Protein AF-0000000084340699 (afdb_homodimer)

pLDDT: mean 95.66, std 10.62, range [32.78, 98.94]

Secondary structure (DSSP, 8-state):
------HHHHHHHHHHHHHTT-GGGGGGTEEEEEEETTEEEEHHHHHHHHHHHHHHSTT---EEEEEEE-SSEEEEEEEEEE---S-BTTB---S--EEEEEEEEEEEETTEEEEEEEEE-HHHHHHHH--/------HHHHHHHHHHHHHTT-GGGGGGTEEEEEEETTEEEEHHHHHHHHHHHHHHSTT---EEEEEEE-SSEEEEEEEEEE---S-BTTB---S--EEEEEEEEEEEETTEEEEE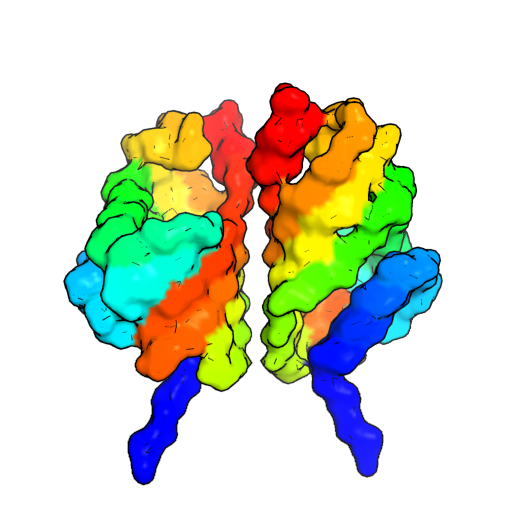EEEE-HHHHHHHH--

Structure (mmCIF, N/CA/C/O backbone):
data_AF-0000000084340699-model_v1
#
loop_
_entity.id
_entity.type
_entity.pdbx_description
1 polymer 'Predicted ester cyclase'
#
loop_
_atom_site.group_PDB
_atom_site.id
_atom_site.type_symbol
_atom_site.label_atom_id
_atom_site.label_alt_id
_atom_site.label_comp_id
_atom_site.label_asym_id
_atom_site.label_entity_id
_atom_site.label_seq_id
_atom_site.pdbx_PDB_ins_code
_atom_site.Cartn_x
_atom_site.Cartn_y
_atom_site.Cartn_z
_atom_site.occupancy
_atom_site.B_iso_or_equiv
_atom_site.auth_seq_id
_atom_site.auth_comp_id
_atom_site.auth_asym_id
_atom_site.auth_atom_id
_atom_site.pdbx_PDB_model_num
ATOM 1 N N . MET A 1 1 ? -30.234 12.305 14.344 1 33.28 1 MET A N 1
ATOM 2 C CA . MET A 1 1 ? -28.984 11.969 15.008 1 33.28 1 MET A CA 1
ATOM 3 C C . MET A 1 1 ? -27.797 12.219 14.078 1 33.28 1 MET A C 1
ATOM 5 O O . MET A 1 1 ? -27.859 11.938 12.883 1 33.28 1 MET A O 1
ATOM 9 N N . PRO A 1 2 ? -26.922 13.062 14.234 1 40 2 PRO A N 1
ATOM 10 C CA . PRO A 1 2 ? -25.984 13.391 13.156 1 40 2 PRO A CA 1
ATOM 11 C C . PRO A 1 2 ? -25.375 12.148 12.508 1 40 2 PRO A C 1
ATOM 13 O O . PRO A 1 2 ? -25.062 11.18 13.203 1 40 2 PRO A O 1
ATOM 16 N N . THR A 1 3 ? -25.672 11.562 11.516 1 43.44 3 THR A N 1
ATOM 17 C CA . THR A 1 3 ? -25.172 10.359 10.867 1 43.44 3 THR A CA 1
ATOM 18 C C . THR A 1 3 ? -23.641 10.344 10.828 1 43.44 3 THR A C 1
ATOM 20 O O . THR A 1 3 ? -23.031 11.297 10.359 1 43.44 3 THR A O 1
ATOM 23 N N . ASP A 1 4 ? -23.062 9.82 11.875 1 49.56 4 ASP A N 1
ATOM 24 C CA . ASP A 1 4 ? -21.609 9.734 11.984 1 49.56 4 ASP A CA 1
ATOM 25 C C . ASP A 1 4 ? -20.953 9.773 10.609 1 49.56 4 ASP A C 1
ATOM 27 O O . ASP A 1 4 ? -21.328 9.016 9.711 1 49.56 4 ASP A O 1
ATOM 31 N N . PRO A 1 5 ? -20.375 10.961 10.352 1 64.31 5 PRO A N 1
ATOM 32 C CA . PRO A 1 5 ? -19.766 10.992 9.023 1 64.31 5 PRO A CA 1
ATOM 33 C C . PRO A 1 5 ? -19.078 9.672 8.656 1 64.31 5 PRO A C 1
ATOM 35 O O . PRO A 1 5 ? -18.562 8.977 9.523 1 64.31 5 PRO A O 1
ATOM 38 N N . ASP A 1 6 ? -19.359 9.188 7.574 1 89 6 ASP A N 1
ATOM 39 C CA . ASP A 1 6 ? -18.672 7.988 7.109 1 89 6 ASP A CA 1
ATOM 40 C C . ASP A 1 6 ? -17.156 8.219 7.027 1 89 6 ASP A C 1
ATOM 42 O O . ASP A 1 6 ? -16.703 9.367 7.004 1 89 6 ASP A O 1
ATOM 46 N N . LEU A 1 7 ? -16.375 7.449 7.371 1 96.56 7 LEU A N 1
ATOM 47 C CA . LEU A 1 7 ? -14.914 7.535 7.492 1 96.56 7 LEU A CA 1
ATOM 48 C C . LEU A 1 7 ? -14.305 8.133 6.23 1 96.56 7 LEU A C 1
ATOM 50 O O . LEU A 1 7 ? -13.242 8.766 6.293 1 96.56 7 LEU A O 1
ATOM 54 N N . THR A 1 8 ? -15.008 8.031 5.145 1 96.75 8 THR A N 1
ATOM 55 C CA . THR A 1 8 ? -14.516 8.648 3.918 1 96.75 8 THR A CA 1
ATOM 56 C C . THR A 1 8 ? -14.5 10.172 4.051 1 96.75 8 THR A C 1
ATOM 58 O O . THR A 1 8 ? -13.516 10.82 3.676 1 96.75 8 THR A O 1
ATOM 61 N N . THR A 1 9 ? -15.531 10.711 4.578 1 97.19 9 THR A N 1
ATOM 62 C CA . THR A 1 9 ? -15.625 12.148 4.777 1 97.19 9 THR A CA 1
ATOM 63 C C . THR A 1 9 ? -14.562 12.633 5.762 1 97.19 9 THR A C 1
ATOM 65 O O . THR A 1 9 ? -13.883 13.625 5.504 1 97.19 9 THR A O 1
ATOM 68 N N . THR A 1 10 ? -14.461 11.922 6.84 1 97.69 10 THR A N 1
ATOM 69 C CA . THR A 1 10 ? -13.461 12.258 7.848 1 97.69 10 THR A CA 1
ATOM 70 C C . THR A 1 10 ? -12.055 12.227 7.246 1 97.69 10 THR A C 1
ATOM 72 O O . THR A 1 10 ? -11.266 13.141 7.457 1 97.69 10 THR A O 1
ATOM 75 N N . TYR A 1 11 ? -11.773 11.266 6.504 1 98.5 11 TYR A N 1
ATOM 76 C CA . TYR A 1 11 ? -10.453 11.102 5.914 1 98.5 11 TYR A CA 1
ATOM 77 C C . TYR A 1 11 ? -10.164 12.203 4.902 1 98.5 11 TYR A C 1
ATOM 79 O O . TYR A 1 11 ? -9.047 12.719 4.84 1 98.5 11 TYR A O 1
ATOM 87 N N . ARG A 1 12 ? -11.117 12.555 4.066 1 98.44 12 ARG A N 1
ATOM 88 C CA . ARG A 1 12 ? -10.922 13.633 3.107 1 98.44 12 ARG A CA 1
ATOM 89 C C . ARG A 1 12 ? -10.664 14.953 3.818 1 98.44 12 ARG A C 1
ATOM 91 O O . ARG A 1 12 ? -9.875 15.781 3.346 1 98.44 12 ARG A O 1
ATOM 98 N N . ALA A 1 13 ? -11.312 15.141 4.934 1 98.5 13 ALA A N 1
ATOM 99 C CA . ALA A 1 13 ? -11.047 16.328 5.734 1 98.5 13 ALA A CA 1
ATOM 100 C C . ALA A 1 13 ? -9.641 16.312 6.312 1 98.5 13 ALA A C 1
ATOM 102 O O . ALA A 1 13 ? -8.969 17.344 6.371 1 98.5 13 ALA A O 1
ATOM 103 N N . TYR A 1 14 ? -9.219 15.117 6.77 1 98.81 14 TYR A N 1
ATOM 104 C CA . TYR A 1 14 ? -7.855 14.906 7.238 1 98.81 14 TYR A CA 1
ATOM 105 C C . TYR A 1 14 ? -6.848 15.258 6.148 1 98.81 14 TYR A C 1
ATOM 107 O O . TYR A 1 14 ? -5.91 16.031 6.383 1 98.81 14 TYR A O 1
ATOM 115 N N . LEU A 1 15 ? -7.047 14.805 4.898 1 98.88 15 LEU A N 1
ATOM 116 C CA . LEU A 1 15 ? -6.156 15.117 3.787 1 98.88 15 LEU A CA 1
ATOM 117 C C . LEU A 1 15 ? -6.16 16.609 3.49 1 98.88 15 LEU A C 1
ATOM 119 O O . LEU A 1 15 ? -5.121 17.188 3.168 1 98.88 15 LEU A O 1
ATOM 123 N N . SER A 1 16 ? -7.344 17.203 3.566 1 98.81 16 SER A N 1
ATOM 124 C CA . SER A 1 16 ? -7.438 18.656 3.355 1 98.81 16 SER A CA 1
ATOM 125 C C . SER A 1 16 ? -6.598 19.422 4.371 1 98.81 16 SER A C 1
ATOM 127 O O . SER A 1 16 ? -5.902 20.375 4.02 1 98.81 16 SER A O 1
ATOM 129 N N . ALA A 1 17 ? -6.648 18.984 5.605 1 98.81 17 ALA A N 1
ATOM 130 C CA . ALA A 1 17 ? -5.824 19.609 6.637 1 98.81 17 ALA A CA 1
ATOM 131 C C . ALA A 1 17 ? -4.34 19.484 6.309 1 98.81 17 ALA A C 1
ATOM 133 O O . ALA A 1 17 ? -3.576 20.438 6.449 1 98.81 17 ALA A O 1
ATOM 134 N N . LEU A 1 18 ? -3.883 18.297 5.879 1 98.88 18 LEU A N 1
ATOM 135 C CA . LEU A 1 18 ? -2.49 18.078 5.5 1 98.88 18 LEU A CA 1
ATOM 136 C C . LEU A 1 18 ? -2.096 18.984 4.336 1 98.88 18 LEU A C 1
ATOM 138 O O . LEU A 1 18 ? -1.047 19.641 4.379 1 9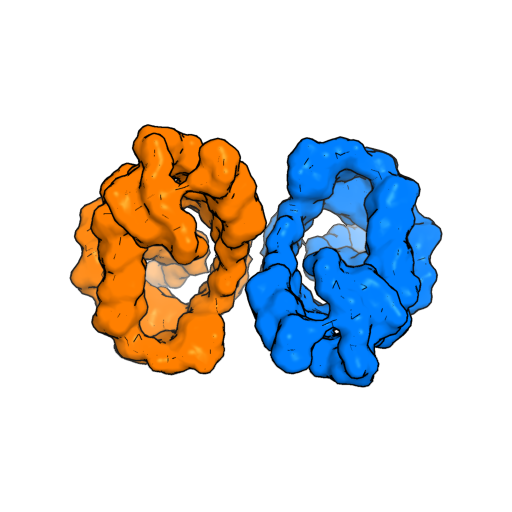8.88 18 LEU A O 1
ATOM 142 N N . ASN A 1 19 ? -2.906 19.047 3.314 1 98.88 19 ASN A N 1
ATOM 143 C CA . ASN A 1 19 ? -2.602 19.812 2.107 1 98.88 19 ASN A CA 1
ATOM 144 C C . ASN A 1 19 ? -2.574 21.312 2.385 1 98.88 19 ASN A C 1
ATOM 146 O O . ASN A 1 19 ? -1.828 22.062 1.742 1 98.88 19 ASN A O 1
ATOM 150 N N . ASP A 1 20 ? -3.307 21.734 3.385 1 98.69 20 ASP A N 1
ATOM 151 C CA . ASP A 1 20 ? -3.334 23.141 3.789 1 98.69 20 ASP A CA 1
ATOM 152 C C . ASP A 1 20 ? -2.27 23.438 4.848 1 98.69 20 ASP A C 1
ATOM 154 O O . ASP A 1 20 ? -2.182 24.547 5.359 1 98.69 20 ASP A O 1
ATOM 158 N N . ARG A 1 21 ? -1.549 22.5 5.203 1 98.69 21 ARG A N 1
ATOM 159 C CA . ARG A 1 21 ? -0.472 22.594 6.184 1 98.69 21 ARG A CA 1
ATOM 160 C C . ARG A 1 21 ? -1.012 22.984 7.555 1 98.69 21 ARG A C 1
ATOM 162 O O . ARG A 1 21 ? -0.348 23.688 8.312 1 98.69 21 ARG A O 1
ATOM 169 N N . ARG A 1 22 ? -2.223 22.531 7.812 1 98.56 22 ARG A N 1
ATOM 170 C CA . ARG A 1 22 ? -2.832 22.797 9.109 1 98.56 22 ARG A CA 1
ATOM 171 C C . ARG A 1 22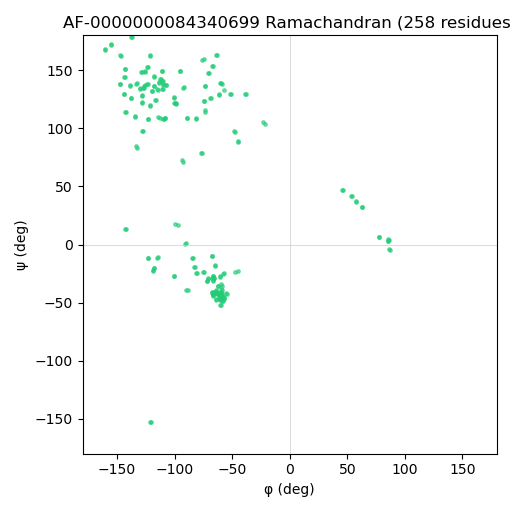 ? -2.568 21.656 10.086 1 98.56 22 ARG A C 1
ATOM 173 O O . ARG A 1 22 ? -3.5 20.969 10.523 1 98.56 22 ARG A O 1
ATOM 180 N N . PHE A 1 23 ? -1.405 21.484 10.555 1 98.06 23 PHE A N 1
ATOM 181 C CA . PHE A 1 23 ? -0.967 20.328 11.336 1 98.06 23 PHE A CA 1
ATOM 182 C C . PHE A 1 23 ? -1.526 20.391 12.75 1 98.06 23 PHE A C 1
ATOM 184 O O . PHE A 1 23 ? -1.711 19.359 13.391 1 98.06 23 PHE A O 1
ATOM 191 N N . ALA A 1 24 ? -1.878 21.547 13.266 1 96.94 24 ALA A N 1
ATOM 192 C CA . ALA A 1 24 ? -2.518 21.672 14.57 1 96.94 24 ALA A CA 1
ATOM 193 C C . ALA A 1 24 ? -3.902 21.031 14.57 1 96.94 24 ALA A C 1
ATOM 195 O O . ALA A 1 24 ? -4.379 20.578 15.609 1 96.94 24 ALA A O 1
ATOM 196 N N . ASP A 1 25 ? -4.57 21.016 13.398 1 97.94 25 ASP A N 1
ATOM 197 C CA . ASP A 1 25 ? -5.906 20.438 13.258 1 97.94 25 ASP A CA 1
ATOM 198 C C . ASP A 1 25 ? -5.875 18.922 13.438 1 97.94 25 ASP A C 1
ATOM 200 O O . ASP A 1 25 ? -6.918 18.297 13.594 1 97.94 25 ASP A O 1
ATOM 204 N N . LEU A 1 26 ? -4.688 18.312 13.492 1 98.44 26 LEU A N 1
ATOM 205 C CA . LEU A 1 26 ? -4.602 16.859 13.57 1 98.44 26 LEU A CA 1
ATOM 206 C C . LEU A 1 26 ? -5.195 16.344 14.875 1 98.44 26 LEU A C 1
ATOM 208 O O . LEU A 1 26 ? -5.508 15.164 15 1 98.44 26 LEU A O 1
ATOM 212 N N . THR A 1 27 ? -5.344 17.203 15.883 1 97.69 27 THR A N 1
ATOM 213 C CA . THR A 1 27 ? -6 16.828 17.125 1 97.69 27 THR A CA 1
ATOM 214 C C . THR A 1 27 ? -7.418 16.328 16.875 1 97.69 27 THR A C 1
ATOM 216 O O . THR A 1 27 ? -7.941 15.516 17.625 1 97.69 27 THR A O 1
ATOM 219 N N . ARG A 1 28 ? -8.047 16.734 15.766 1 97.81 28 ARG A N 1
ATOM 220 C CA . ARG A 1 28 ? -9.406 16.359 15.414 1 97.81 28 ARG A CA 1
ATOM 221 C C . ARG A 1 28 ? -9.43 14.984 14.734 1 97.81 28 ARG A C 1
ATOM 223 O O . ARG A 1 28 ? -10.477 14.336 14.672 1 97.81 28 ARG A O 1
ATOM 230 N N . PHE A 1 29 ? -8.273 14.586 14.234 1 98.62 29 PHE A N 1
ATOM 231 C CA . PHE A 1 29 ? -8.289 13.461 13.312 1 98.62 29 PHE A CA 1
ATOM 232 C C . PHE A 1 29 ? -7.465 12.305 13.852 1 98.62 29 PHE A C 1
ATOM 234 O O . PHE A 1 29 ? -7.633 11.156 13.422 1 98.62 29 PHE A O 1
ATOM 241 N N . VAL A 1 30 ? -6.504 12.57 14.773 1 98.88 30 VAL A N 1
ATOM 242 C CA . VAL A 1 30 ? -5.504 11.594 15.195 1 98.88 30 VAL A CA 1
ATOM 243 C C . VAL A 1 30 ? -5.527 11.461 16.719 1 98.88 30 VAL A C 1
ATOM 245 O O . VAL A 1 30 ? -5.621 12.461 17.438 1 98.88 30 VAL A O 1
ATOM 248 N N . HIS A 1 31 ? -5.449 10.242 17.219 1 98.75 31 HIS A N 1
ATOM 249 C CA . HIS A 1 31 ? -5.359 10 18.641 1 98.75 31 HIS A CA 1
ATOM 250 C C . HIS A 1 31 ? -4.074 10.578 19.219 1 98.75 31 HIS A C 1
ATOM 252 O O . HIS A 1 31 ? -3.127 10.859 18.484 1 98.75 31 HIS A O 1
ATOM 258 N N . ASP A 1 32 ? -4.027 10.719 20.484 1 98.5 32 ASP A N 1
ATOM 259 C CA . ASP A 1 32 ? -2.861 11.281 21.156 1 98.5 32 ASP A CA 1
ATOM 260 C C . ASP A 1 32 ? -1.612 10.445 20.891 1 98.5 32 ASP A C 1
ATOM 262 O O . ASP A 1 32 ? -0.501 10.977 20.844 1 98.5 32 ASP A O 1
ATOM 266 N N . THR A 1 33 ? -1.879 9.141 20.781 1 98.69 33 THR A N 1
ATOM 267 C CA . THR A 1 33 ? -0.852 8.203 20.359 1 98.69 33 THR A CA 1
ATOM 268 C C . THR A 1 33 ? -1.37 7.324 19.219 1 98.69 33 THR A C 1
ATOM 270 O O . THR A 1 33 ? -2.574 7.09 19.109 1 98.69 33 THR A O 1
ATOM 273 N N . LEU A 1 34 ? -0.551 6.957 18.422 1 98.81 34 LEU A N 1
ATOM 274 C CA . LEU A 1 34 ? -0.868 6.039 17.344 1 98.81 34 LEU A CA 1
ATOM 275 C C . LEU A 1 34 ? 0.327 5.148 17.016 1 98.81 34 LEU A C 1
ATOM 277 O O . LEU A 1 34 ? 1.454 5.445 17.422 1 98.81 34 LEU A O 1
ATOM 281 N N . THR A 1 35 ? 0.106 4.07 16.328 1 98.81 35 THR A N 1
ATOM 282 C CA . THR A 1 35 ? 1.191 3.285 15.75 1 98.81 35 THR A CA 1
ATOM 283 C C . THR A 1 35 ? 1.353 3.594 14.266 1 98.81 35 THR A C 1
ATOM 285 O O . THR A 1 35 ? 0.38 3.561 13.508 1 98.81 35 THR A O 1
ATOM 288 N N . TYR A 1 36 ? 2.512 4.02 13.93 1 98.81 36 TYR A N 1
ATOM 289 C CA . TYR A 1 36 ? 2.916 4.223 12.539 1 98.81 36 TYR A CA 1
ATOM 290 C C . TYR A 1 36 ? 3.926 3.166 12.109 1 98.81 36 TYR A C 1
ATOM 292 O O . TYR A 1 36 ? 5.082 3.195 12.531 1 98.81 36 TYR A O 1
ATOM 300 N N . ASN A 1 37 ? 3.562 2.242 11.273 1 98.25 37 ASN A N 1
ATOM 301 C CA . ASN A 1 37 ? 4.402 1.124 10.859 1 98.25 37 ASN A CA 1
ATOM 302 C C . ASN A 1 37 ? 5.09 0.465 12.055 1 98.25 37 ASN A C 1
ATOM 304 O O . ASN A 1 37 ? 6.309 0.282 12.047 1 98.25 37 ASN A O 1
ATOM 308 N N . ASP A 1 38 ? 4.367 0.21 13.055 1 95.38 38 ASP A N 1
ATOM 309 C CA . ASP A 1 38 ? 4.719 -0.545 14.25 1 95.38 38 ASP A CA 1
ATOM 310 C C . ASP A 1 38 ? 5.559 0.3 15.203 1 95.38 38 ASP A C 1
ATOM 312 O O . ASP A 1 38 ? 6.125 -0.221 16.172 1 95.38 38 ASP A O 1
ATOM 316 N N . GLU A 1 39 ? 5.723 1.516 14.93 1 98.25 39 GLU A N 1
ATOM 317 C CA . GLU A 1 39 ? 6.355 2.441 15.867 1 98.25 39 GLU A CA 1
ATOM 318 C C . GLU A 1 39 ? 5.316 3.281 16.594 1 98.25 39 GLU A C 1
ATOM 320 O O . GLU A 1 39 ? 4.457 3.904 15.977 1 98.25 39 GLU A O 1
ATOM 325 N N . LEU A 1 40 ? 5.398 3.256 17.875 1 98.69 40 LEU A N 1
ATOM 326 C CA . LEU A 1 40 ? 4.512 4.09 18.688 1 98.69 40 LEU A CA 1
ATOM 327 C C . LEU A 1 40 ? 4.941 5.551 18.625 1 98.69 40 LEU A C 1
ATOM 329 O O . LEU A 1 40 ? 6.098 5.875 18.922 1 98.69 40 LEU A O 1
ATOM 333 N N . LEU A 1 41 ? 4.051 6.43 18.219 1 98.88 41 LEU A N 1
ATOM 334 C CA . LEU A 1 41 ? 4.285 7.867 18.141 1 98.88 41 LEU A CA 1
ATOM 335 C C . LEU A 1 41 ? 3.221 8.633 18.922 1 98.88 41 LEU A C 1
ATOM 337 O O . LEU A 1 41 ? 2.066 8.203 18.984 1 98.88 41 LEU A O 1
ATOM 341 N N . THR A 1 42 ? 3.652 9.742 19.438 1 98.81 42 THR A N 1
ATOM 342 C CA . THR A 1 42 ? 2.648 10.727 19.812 1 98.81 42 THR A CA 1
ATOM 343 C C . THR A 1 42 ? 2.078 11.422 18.578 1 98.81 42 THR A C 1
ATOM 345 O O . THR A 1 42 ? 2.709 11.438 17.516 1 98.81 42 THR A O 1
ATOM 348 N N . ARG A 1 43 ? 0.902 11.992 18.766 1 98.81 43 ARG A N 1
ATOM 349 C CA . ARG A 1 43 ? 0.336 12.797 17.688 1 98.81 43 ARG A CA 1
ATOM 350 C C . ARG A 1 43 ? 1.306 13.891 17.25 1 98.81 43 ARG A C 1
ATOM 352 O O . ARG A 1 43 ? 1.427 14.18 16.047 1 98.81 43 ARG A O 1
ATOM 359 N N . ALA A 1 44 ? 1.949 14.531 18.188 1 98.56 44 ALA A N 1
ATOM 360 C CA . ALA A 1 44 ? 2.9 15.602 17.891 1 98.56 44 ALA A CA 1
ATOM 361 C C . ALA A 1 44 ? 4.051 15.086 17.031 1 98.56 44 ALA A C 1
ATOM 363 O O . ALA A 1 44 ? 4.473 15.75 16.078 1 98.56 44 ALA A O 1
ATOM 364 N N . GLN A 1 45 ? 4.594 13.945 17.406 1 98.81 45 GLN A N 1
ATOM 365 C CA . GLN A 1 45 ? 5.664 13.336 16.625 1 98.81 45 GLN A CA 1
ATOM 366 C C . GLN A 1 45 ? 5.188 12.992 15.219 1 98.81 45 GLN A C 1
ATOM 368 O O . GLN A 1 45 ? 5.914 13.203 14.242 1 98.81 45 GLN A O 1
ATOM 373 N N . TYR A 1 46 ? 3.996 12.461 15.125 1 98.88 46 TYR A N 1
ATOM 374 C CA . TYR A 1 46 ? 3.393 12.141 13.836 1 98.88 46 TYR A CA 1
ATOM 375 C C . TYR A 1 46 ? 3.223 13.398 12.984 1 98.88 46 TYR A C 1
ATOM 377 O O . TYR A 1 46 ? 3.592 13.406 11.812 1 98.88 46 TYR A O 1
ATOM 385 N N . ALA A 1 47 ? 2.725 14.422 13.555 1 98.75 47 ALA A N 1
ATOM 386 C CA . ALA A 1 47 ? 2.568 15.703 12.867 1 98.75 47 ALA A CA 1
ATOM 387 C C . ALA A 1 47 ? 3.918 16.25 12.406 1 98.75 47 ALA A C 1
ATOM 389 O O . ALA A 1 47 ? 4.047 16.734 11.281 1 98.75 47 ALA A O 1
ATOM 390 N N . SER A 1 48 ? 4.902 16.156 13.227 1 98.56 48 SER A N 1
ATOM 391 C CA . SER A 1 48 ? 6.242 16.641 12.906 1 98.56 48 SER A CA 1
ATOM 392 C C . SER A 1 48 ? 6.832 15.883 11.727 1 98.56 48 SER A C 1
ATOM 394 O O . SER A 1 48 ? 7.535 16.469 10.898 1 98.56 48 SER A O 1
ATOM 396 N N . MET A 1 49 ? 6.621 14.617 11.75 1 98.25 49 MET A N 1
ATOM 397 C CA . MET A 1 49 ? 7.098 13.789 10.641 1 98.25 49 MET A CA 1
ATOM 398 C C . MET A 1 49 ? 6.5 14.258 9.32 1 98.25 49 MET A C 1
ATOM 400 O O . MET A 1 49 ? 7.219 14.438 8.336 1 98.25 49 MET A O 1
ATOM 404 N N . ILE A 1 50 ? 5.16 14.469 9.258 1 98.62 50 ILE A N 1
ATOM 405 C CA . ILE A 1 50 ? 4.492 14.914 8.039 1 98.62 50 ILE A CA 1
ATOM 406 C C . ILE A 1 50 ? 4.98 16.312 7.672 1 98.62 50 ILE A C 1
ATOM 408 O O . ILE A 1 50 ? 5.254 16.594 6.504 1 98.62 50 ILE A O 1
ATOM 412 N N . GLU A 1 51 ? 5.121 17.172 8.672 1 98.38 51 GLU A N 1
ATOM 413 C CA . GLU A 1 51 ? 5.609 18.531 8.453 1 98.38 51 GLU A CA 1
ATOM 414 C C . GLU A 1 51 ? 7.016 18.531 7.855 1 98.38 51 GLU A C 1
ATOM 416 O O . GLU A 1 51 ? 7.32 19.312 6.961 1 98.38 51 GLU A O 1
ATOM 421 N N . ALA A 1 52 ? 7.879 17.703 8.336 1 98.06 52 ALA A N 1
ATOM 422 C CA . ALA A 1 52 ? 9.234 17.594 7.797 1 98.06 52 ALA A CA 1
ATOM 423 C C . ALA A 1 52 ? 9.203 17.203 6.32 1 98.06 52 ALA A C 1
ATOM 425 O O . ALA A 1 52 ? 9.984 17.719 5.52 1 98.06 52 ALA A O 1
ATOM 426 N N . ASP A 1 53 ? 8.305 16.266 5.969 1 98 53 ASP A N 1
ATOM 427 C CA . ASP A 1 53 ? 8.164 15.859 4.57 1 98 53 ASP A CA 1
ATOM 428 C C . ASP A 1 53 ? 7.73 17.047 3.707 1 98 53 ASP A C 1
ATOM 430 O O . ASP A 1 53 ? 8.258 17.234 2.609 1 98 53 ASP A O 1
ATOM 434 N N . THR A 1 54 ? 6.793 17.812 4.184 1 98.38 54 THR A N 1
ATOM 435 C CA . THR A 1 54 ? 6.293 18.938 3.398 1 98.38 54 THR A CA 1
ATOM 436 C C . THR A 1 54 ? 7.34 20.047 3.322 1 98.38 54 THR A C 1
ATOM 438 O O . THR A 1 54 ? 7.355 20.828 2.369 1 98.38 54 THR A O 1
ATOM 441 N N . ARG A 1 55 ? 8.188 20.188 4.328 1 97.88 55 ARG A N 1
ATOM 442 C CA . ARG A 1 55 ? 9.297 21.141 4.258 1 97.88 55 ARG A CA 1
ATOM 443 C C . ARG A 1 55 ? 10.32 20.719 3.211 1 97.88 55 ARG A C 1
ATOM 445 O O . ARG A 1 55 ? 10.836 21.547 2.465 1 97.88 55 ARG A O 1
ATOM 452 N N . ALA A 1 56 ? 10.609 19.438 3.156 1 98.12 56 ALA A N 1
ATOM 453 C CA . ALA A 1 56 ? 11.562 18.906 2.18 1 98.12 56 ALA A CA 1
ATOM 454 C C . ALA A 1 56 ? 11.008 19.016 0.763 1 98.12 56 ALA A C 1
ATOM 456 O O . ALA A 1 56 ? 11.766 19.109 -0.204 1 98.12 56 ALA A O 1
ATOM 457 N N . VAL A 1 57 ? 9.742 18.984 0.615 1 98.75 57 VAL A N 1
ATOM 458 C CA . VAL A 1 57 ? 9.039 19.047 -0.663 1 98.75 57 VAL A CA 1
ATOM 459 C C . VAL A 1 57 ? 7.895 20.047 -0.577 1 98.75 57 VAL A C 1
ATOM 461 O O . VAL A 1 57 ? 6.734 19.672 -0.412 1 98.75 57 VAL A O 1
ATOM 464 N N . PRO A 1 58 ? 8.133 21.266 -0.772 1 98.62 58 PRO A N 1
ATOM 465 C CA . PRO A 1 58 ? 7.16 22.328 -0.489 1 98.62 58 PRO A CA 1
ATOM 466 C C . PRO A 1 58 ? 5.879 22.188 -1.308 1 98.62 58 PRO A C 1
ATOM 468 O O . PRO A 1 58 ? 4.805 22.609 -0.861 1 98.62 58 PRO A O 1
ATOM 471 N N . ASP A 1 59 ? 5.945 21.562 -2.484 1 98.81 59 ASP A N 1
ATOM 472 C CA . ASP A 1 59 ? 4.758 21.438 -3.324 1 98.81 59 ASP A CA 1
ATOM 473 C C . ASP A 1 59 ? 4.125 20.047 -3.16 1 98.81 59 ASP A C 1
ATOM 475 O O . ASP A 1 59 ? 3.322 19.625 -3.994 1 98.81 59 ASP A O 1
ATOM 479 N N . LEU A 1 60 ? 4.48 19.375 -2.119 1 98.88 60 LEU A N 1
ATOM 480 C CA . LEU A 1 60 ? 3.893 18.078 -1.832 1 98.88 60 LEU A CA 1
ATOM 481 C C . LEU A 1 60 ? 2.389 18.188 -1.614 1 98.88 60 LEU A C 1
ATOM 483 O O . LEU A 1 60 ? 1.931 19.062 -0.875 1 98.88 60 LEU A O 1
ATOM 487 N N . HIS A 1 61 ? 1.61 17.391 -2.289 1 98.94 61 HIS A N 1
ATOM 488 C CA . HIS A 1 61 ? 0.155 17.391 -2.197 1 98.94 61 HIS A CA 1
ATOM 489 C C . HIS A 1 61 ? -0.391 15.969 -2.16 1 98.94 61 HIS A C 1
ATOM 491 O O . HIS A 1 61 ? -0.069 15.148 -3.027 1 98.94 61 HIS A O 1
ATOM 497 N N . PHE A 1 62 ? -1.178 15.68 -1.151 1 98.88 62 PHE A N 1
ATOM 498 C CA . PHE A 1 62 ? -1.803 14.375 -0.992 1 98.88 62 PHE A CA 1
ATOM 499 C C . PHE A 1 62 ? -3.053 14.266 -1.857 1 98.88 62 PHE A C 1
ATOM 501 O O . PHE A 1 62 ? -4.082 14.867 -1.552 1 98.88 62 PHE A O 1
ATOM 508 N N . VAL A 1 63 ? -2.986 13.461 -2.91 1 98.88 63 VAL A N 1
ATOM 509 C CA . VAL A 1 63 ? -4.113 13.273 -3.818 1 98.88 63 VAL A CA 1
ATOM 510 C C . VAL A 1 63 ? -4.617 11.836 -3.723 1 98.88 63 VAL A C 1
ATOM 512 O O . VAL A 1 63 ? -3.93 10.898 -4.145 1 98.88 63 VAL A O 1
ATOM 515 N N . PRO A 1 64 ? -5.766 11.609 -3.162 1 98.81 64 PRO A N 1
ATOM 516 C CA . PRO A 1 64 ? -6.293 10.242 -3.113 1 98.81 64 PRO A CA 1
ATOM 517 C C . PRO A 1 64 ? -6.805 9.758 -4.469 1 98.81 64 PRO A C 1
ATOM 519 O O . PRO A 1 64 ? -7.805 10.273 -4.977 1 98.81 64 PRO A O 1
ATOM 522 N N . GLN A 1 65 ? -6.176 8.781 -5.027 1 98.56 65 GLN A N 1
ATOM 523 C CA . GLN A 1 65 ? -6.594 8.219 -6.309 1 98.56 65 GLN A CA 1
ATOM 524 C C . GLN A 1 65 ? -7.609 7.102 -6.117 1 98.56 65 GLN A C 1
ATOM 526 O O . GLN A 1 65 ? -8.5 6.91 -6.949 1 98.56 65 GLN A O 1
ATOM 531 N N . LEU A 1 66 ? -7.422 6.289 -5.121 1 98.38 66 LEU A N 1
ATOM 532 C CA . LEU A 1 66 ? -8.344 5.25 -4.672 1 98.38 66 LEU A CA 1
ATOM 533 C C . LEU A 1 66 ? -8.586 5.348 -3.17 1 98.38 66 LEU A C 1
ATOM 535 O O . LEU A 1 66 ? -7.652 5.602 -2.404 1 98.38 66 LEU A O 1
ATOM 539 N N . LEU A 1 67 ? -9.789 5.258 -2.822 1 98.5 67 LEU A N 1
ATOM 540 C CA . LEU A 1 67 ? -10.172 5.418 -1.422 1 98.5 67 LEU A CA 1
ATOM 541 C C . LEU A 1 67 ? -11.297 4.461 -1.057 1 98.5 67 LEU A C 1
ATOM 543 O O . LEU A 1 67 ? -12.375 4.504 -1.661 1 98.5 67 LEU A O 1
ATOM 547 N N . LEU A 1 68 ? -11.016 3.516 -0.174 1 98.25 68 LEU A N 1
ATOM 548 C CA . LEU A 1 68 ? -12.008 2.607 0.393 1 98.25 68 LEU A CA 1
ATOM 549 C C . LEU A 1 68 ? -12.102 2.781 1.904 1 98.25 68 LEU A C 1
ATOM 551 O O . LEU A 1 68 ? -11.094 3.057 2.566 1 98.25 68 LEU A O 1
ATOM 555 N N . ALA A 1 69 ? -13.297 2.641 2.432 1 97.75 69 ALA A N 1
ATOM 556 C CA . ALA A 1 69 ? -13.5 2.729 3.875 1 97.75 69 ALA A CA 1
ATOM 557 C C . ALA A 1 69 ? -14.57 1.742 4.34 1 97.75 69 ALA A C 1
ATOM 559 O O . ALA A 1 69 ? -15.469 1.383 3.574 1 97.75 69 ALA A O 1
ATOM 560 N N . ASP A 1 70 ? -14.367 1.209 5.473 1 95.31 70 ASP A N 1
ATOM 561 C CA . ASP A 1 70 ? -15.445 0.518 6.184 1 95.31 70 ASP A CA 1
ATOM 562 C C . ASP A 1 70 ? -15.695 1.155 7.547 1 95.31 70 ASP A C 1
ATOM 564 O O . ASP A 1 70 ? -15.586 2.373 7.699 1 95.31 70 ASP A O 1
ATOM 568 N N . ALA A 1 71 ? -16.172 0.446 8.484 1 93.94 71 ALA A N 1
ATOM 569 C CA . ALA A 1 71 ? -16.641 1.036 9.734 1 93.94 71 ALA A CA 1
ATOM 570 C C . ALA A 1 71 ? -15.484 1.635 10.531 1 93.94 71 ALA A C 1
ATOM 572 O O . ALA A 1 71 ? -15.656 2.648 11.211 1 93.94 71 ALA A O 1
ATOM 573 N N . ASP A 1 72 ? -14.258 1.033 10.375 1 96.94 72 ASP A N 1
ATOM 574 C CA . ASP A 1 72 ? -13.203 1.506 11.273 1 96.94 72 ASP A CA 1
ATOM 575 C C . ASP A 1 72 ? -11.859 1.552 10.555 1 96.94 72 ASP A C 1
ATOM 577 O O . ASP A 1 72 ? -10.812 1.626 11.203 1 96.94 72 ASP A O 1
ATOM 581 N N . ALA A 1 73 ? -11.898 1.441 9.234 1 98.38 73 ALA A N 1
ATOM 582 C CA . ALA A 1 73 ? -10.625 1.446 8.516 1 98.38 73 ALA A CA 1
ATOM 583 C C . ALA A 1 73 ? -10.75 2.193 7.191 1 98.38 73 ALA A C 1
ATOM 585 O O . ALA A 1 73 ? -11.844 2.291 6.625 1 98.38 73 ALA A O 1
ATOM 586 N N . VAL A 1 74 ? -9.68 2.752 6.77 1 98.69 74 VAL A N 1
ATOM 587 C CA . VAL A 1 74 ? -9.547 3.4 5.473 1 98.69 74 VAL A CA 1
ATOM 588 C C . VAL A 1 74 ? -8.344 2.828 4.73 1 98.69 74 VAL A C 1
ATOM 590 O O . VAL A 1 74 ? -7.293 2.588 5.332 1 98.69 74 VAL A O 1
ATOM 593 N N . ALA A 1 75 ? -8.469 2.521 3.508 1 98.88 75 ALA A N 1
ATOM 594 C CA . ALA A 1 75 ? -7.391 2.246 2.568 1 98.88 75 ALA A CA 1
ATOM 595 C C . ALA A 1 75 ? -7.344 3.299 1.463 1 98.88 75 ALA A C 1
ATOM 597 O O . ALA A 1 75 ? -8.375 3.633 0.872 1 98.88 75 ALA A O 1
ATOM 598 N N . CYS A 1 76 ? -6.113 3.793 1.201 1 98.94 76 CYS A N 1
ATOM 599 C CA . CYS A 1 76 ? -6.012 4.867 0.218 1 98.94 76 CYS A CA 1
ATOM 600 C C . CYS A 1 76 ? -4.738 4.727 -0.608 1 98.94 76 CYS A C 1
ATOM 602 O O . CYS A 1 76 ? -3.67 4.438 -0.066 1 98.94 76 CYS A O 1
ATOM 604 N N . ARG A 1 77 ? -4.828 4.766 -1.912 1 98.94 77 ARG A N 1
ATOM 605 C CA . ARG A 1 77 ? -3.689 5.035 -2.785 1 98.94 77 ARG A CA 1
ATOM 606 C C . ARG A 1 77 ? -3.531 6.531 -3.027 1 98.94 77 ARG A C 1
ATOM 608 O O . ARG A 1 77 ? -4.359 7.152 -3.697 1 98.94 77 ARG A O 1
ATOM 615 N N . LEU A 1 78 ? -2.477 7.094 -2.418 1 98.94 78 LEU A N 1
ATOM 616 C CA . LEU A 1 78 ? -2.133 8.5 -2.607 1 98.94 78 LEU A CA 1
ATOM 617 C C . LEU A 1 78 ? -1.136 8.664 -3.75 1 98.94 78 LEU A C 1
ATOM 619 O O . LEU A 1 78 ? -0.204 7.867 -3.887 1 98.94 78 LEU A O 1
ATOM 623 N N . TRP A 1 79 ? -1.385 9.617 -4.574 1 98.81 79 TRP A N 1
ATOM 624 C CA . TRP A 1 79 ? -0.476 9.961 -5.664 1 98.81 79 TRP A CA 1
ATOM 625 C C . TRP A 1 79 ? 0.183 11.312 -5.414 1 98.81 79 TRP A C 1
ATOM 627 O O . TRP A 1 79 ? -0.477 12.266 -4.992 1 98.81 79 TRP A O 1
ATOM 637 N N . PHE A 1 80 ? 1.448 11.328 -5.625 1 98.88 80 PHE A N 1
ATOM 638 C CA . PHE A 1 80 ? 2.227 12.547 -5.453 1 98.88 80 PHE A CA 1
ATOM 639 C C . PHE A 1 80 ? 2.9 12.953 -6.758 1 98.88 80 PHE A C 1
ATOM 641 O O . PHE A 1 80 ? 3.461 12.109 -7.461 1 98.88 80 PHE A O 1
ATOM 648 N N . THR A 1 81 ? 2.818 14.156 -7.164 1 98.81 81 THR A N 1
ATOM 649 C CA . THR A 1 81 ? 3.627 14.859 -8.148 1 98.81 81 THR A CA 1
ATOM 650 C C . THR A 1 81 ? 4.258 16.109 -7.543 1 98.81 81 THR A C 1
ATOM 652 O O . THR A 1 81 ? 3.555 17.062 -7.199 1 98.81 81 THR A O 1
ATOM 655 N N . CYS A 1 82 ? 5.508 16.062 -7.324 1 98.81 82 CYS A N 1
ATOM 656 C CA . CYS A 1 82 ? 6.109 17.078 -6.477 1 98.81 82 CYS A CA 1
ATOM 657 C C . CYS A 1 82 ? 7.586 17.25 -6.805 1 98.81 82 CYS A C 1
ATOM 659 O O . CYS A 1 82 ? 8.148 16.5 -7.602 1 98.81 82 CYS A O 1
ATOM 661 N N . THR A 1 83 ? 8.227 18.234 -6.238 1 98.75 83 THR A N 1
ATOM 662 C CA . THR A 1 83 ? 9.609 18.609 -6.512 1 98.75 83 THR A CA 1
ATOM 663 C C . THR A 1 83 ? 10.406 18.703 -5.215 1 98.75 83 THR A C 1
ATOM 665 O O . THR A 1 83 ? 10.43 19.75 -4.562 1 98.75 83 THR A O 1
ATOM 668 N N . PRO A 1 84 ? 11.125 17.656 -4.891 1 98.62 84 PRO A N 1
ATOM 669 C CA . PRO A 1 84 ? 11.953 17.734 -3.686 1 98.62 84 PRO A CA 1
ATOM 670 C C . PRO A 1 84 ? 12.992 18.844 -3.752 1 98.62 84 PRO A C 1
ATOM 672 O O . PRO A 1 84 ? 13.609 19.062 -4.801 1 98.62 84 PRO A O 1
ATOM 675 N N . THR A 1 85 ? 13.141 19.516 -2.617 1 98.38 85 THR A N 1
ATOM 676 C CA . THR A 1 85 ? 14.102 20.609 -2.557 1 98.38 85 THR A CA 1
ATOM 677 C C . THR A 1 85 ? 15.242 20.266 -1.597 1 98.38 85 THR A C 1
ATOM 679 O O . THR A 1 85 ? 16.25 20.984 -1.545 1 98.38 85 THR A O 1
ATOM 682 N N . SER A 1 86 ? 15.195 19.281 -0.826 1 97.88 86 SER A N 1
ATOM 683 C CA . SER A 1 86 ? 16.219 18.703 0.035 1 97.88 86 SER A CA 1
ATOM 684 C C . SER A 1 86 ? 16.188 17.188 -0.023 1 97.88 86 SER A C 1
ATOM 686 O O . SER A 1 86 ? 15.414 16.594 -0.781 1 97.88 86 SER A O 1
ATOM 688 N N . THR A 1 87 ? 17.078 16.547 0.691 1 97.25 87 THR A N 1
ATOM 689 C CA . THR A 1 87 ? 17.141 15.094 0.681 1 97.25 87 THR A CA 1
ATOM 690 C C . THR A 1 87 ? 15.766 14.5 0.971 1 97.25 87 THR A C 1
ATOM 692 O O . THR A 1 87 ? 15.086 14.922 1.903 1 97.25 87 THR A O 1
ATOM 695 N N . PHE A 1 88 ? 15.406 13.617 0.119 1 96.62 88 PHE A N 1
ATOM 696 C CA . PHE A 1 88 ? 14.078 13.008 0.17 1 96.62 88 PHE A CA 1
ATOM 697 C C . PHE A 1 88 ? 14.172 11.5 0.001 1 96.62 88 PHE A C 1
ATOM 699 O O . PHE A 1 88 ? 14.555 11.008 -1.065 1 96.62 88 PHE A O 1
ATOM 706 N N . PHE A 1 89 ? 13.906 10.734 1.057 1 95.31 89 PHE A N 1
ATOM 707 C CA . PHE A 1 89 ? 14.023 9.281 1.128 1 95.31 89 PHE A CA 1
ATOM 708 C C . PHE A 1 89 ? 15.414 8.828 0.703 1 95.31 89 PHE A C 1
ATOM 710 O O . PHE A 1 89 ? 15.555 7.91 -0.106 1 95.31 89 PHE A O 1
ATOM 717 N N . GLY A 1 90 ? 16.312 9.602 1.187 1 94.75 90 GLY A N 1
ATOM 718 C CA . GLY A 1 90 ? 17.703 9.219 1.012 1 94.75 90 GLY A CA 1
ATOM 719 C C . GLY A 1 90 ? 18.281 9.68 -0.31 1 94.75 90 GLY A C 1
ATOM 720 O O . GLY A 1 90 ? 19.453 9.406 -0.612 1 94.75 90 GLY A O 1
ATOM 721 N N . CYS A 1 91 ? 17.562 10.438 -1.135 1 97 91 CYS A N 1
ATOM 722 C CA . CYS A 1 91 ? 18.016 10.891 -2.445 1 97 91 CYS A CA 1
ATOM 723 C C . CYS A 1 91 ? 18.203 12.406 -2.465 1 97 91 CYS A C 1
ATOM 725 O O . CYS A 1 91 ? 17.375 13.141 -1.937 1 97 91 CYS A O 1
ATOM 727 N N . ALA A 1 92 ? 19.203 12.898 -3.066 1 97.31 92 ALA A N 1
ATOM 728 C CA . ALA A 1 92 ? 19.438 14.336 -3.225 1 97.31 92 ALA A CA 1
ATOM 729 C C . ALA A 1 92 ? 18.438 14.945 -4.199 1 97.31 92 ALA A C 1
ATOM 731 O O . ALA A 1 92 ? 18.016 14.297 -5.156 1 97.31 92 ALA A O 1
ATOM 732 N N . PRO A 1 93 ? 18.125 16.141 -3.936 1 97.38 93 PRO A N 1
ATOM 733 C CA . PRO A 1 93 ? 17.25 16.812 -4.902 1 97.38 93 PRO A CA 1
ATOM 734 C C . PRO A 1 93 ? 17.922 17.047 -6.254 1 97.38 93 PRO A C 1
ATOM 736 O O . PRO A 1 93 ? 19.141 17.219 -6.316 1 97.38 93 PRO A O 1
ATOM 739 N N . THR A 1 94 ? 17.156 17.125 -7.281 1 97.38 94 THR A N 1
ATOM 740 C CA . THR A 1 94 ? 17.672 17.328 -8.633 1 97.38 94 THR A CA 1
ATOM 741 C C . THR A 1 94 ? 17.047 18.578 -9.258 1 97.38 94 THR A C 1
ATOM 743 O O . THR A 1 94 ? 17.484 19.031 -10.32 1 97.38 94 THR A O 1
ATOM 746 N N . GLY A 1 95 ? 16.016 19.094 -8.609 1 96.44 95 GLY A N 1
ATOM 747 C CA . GLY A 1 95 ? 15.258 20.203 -9.18 1 96.44 95 GLY A CA 1
ATOM 748 C C . GLY A 1 95 ? 14.148 19.734 -10.102 1 96.44 95 GLY A C 1
ATOM 749 O O . GLY A 1 95 ? 13.336 20.547 -10.555 1 96.44 95 GLY A O 1
ATOM 750 N N . ARG A 1 96 ? 14.016 18.469 -10.375 1 96.69 96 ARG A N 1
ATOM 751 C CA . ARG A 1 96 ? 12.992 17.922 -11.266 1 96.69 96 ARG A CA 1
ATOM 752 C C . ARG A 1 96 ? 11.773 17.453 -10.477 1 96.69 96 ARG A C 1
ATOM 754 O O . ARG A 1 96 ? 11.898 17.062 -9.32 1 96.69 96 ARG A O 1
ATOM 761 N N . GLN A 1 97 ? 10.664 17.547 -11.094 1 98.38 97 GLN A N 1
ATOM 762 C CA . GLN A 1 97 ? 9.445 16.984 -10.523 1 98.38 97 GLN A CA 1
ATOM 763 C C . GLN A 1 97 ? 9.445 15.461 -10.625 1 98.38 97 GLN A C 1
ATOM 765 O O . GLN A 1 97 ? 9.852 14.898 -11.648 1 98.38 97 GLN A O 1
ATOM 770 N N . ILE A 1 98 ? 9.047 14.82 -9.586 1 98.62 98 ILE A N 1
ATOM 771 C CA . ILE A 1 98 ? 8.914 13.367 -9.578 1 98.62 98 ILE A CA 1
ATOM 772 C C . ILE A 1 98 ? 7.477 12.977 -9.25 1 98.62 98 ILE A C 1
ATOM 774 O O . ILE A 1 98 ? 6.691 13.82 -8.789 1 98.62 98 ILE A O 1
ATOM 778 N N . ALA A 1 99 ? 7.125 11.789 -9.531 1 98.75 99 ALA A N 1
ATOM 779 C CA . ALA A 1 99 ? 5.812 11.234 -9.211 1 98.75 99 ALA A CA 1
ATOM 780 C C . ALA A 1 99 ? 5.941 9.844 -8.586 1 98.75 99 ALA A C 1
ATOM 782 O O . ALA A 1 99 ? 6.77 9.039 -9.016 1 98.75 99 ALA A O 1
ATOM 783 N N . PHE A 1 100 ? 5.164 9.594 -7.586 1 98.56 100 PHE A N 1
ATOM 784 C CA . PHE A 1 100 ? 5.207 8.289 -6.926 1 98.56 100 PHE A CA 1
ATOM 785 C C . PHE A 1 100 ? 3.928 8.039 -6.137 1 98.56 100 PHE A C 1
ATOM 787 O O . PHE A 1 100 ? 3.139 8.961 -5.918 1 98.56 100 PHE A O 1
ATOM 794 N N . ALA A 1 101 ? 3.746 6.812 -5.707 1 98.88 101 ALA A N 1
ATOM 795 C CA . ALA A 1 101 ? 2.562 6.422 -4.949 1 98.88 101 ALA A CA 1
ATOM 796 C C . ALA A 1 101 ? 2.922 6.094 -3.502 1 98.88 101 ALA A C 1
ATOM 798 O O . ALA A 1 101 ? 4.031 5.633 -3.221 1 98.88 101 ALA A O 1
ATOM 799 N N . GLU A 1 102 ? 2.035 6.324 -2.658 1 98.88 102 GLU A N 1
ATOM 800 C CA . GLU A 1 102 ? 1.931 5.746 -1.322 1 98.88 102 GLU A CA 1
ATOM 801 C C . GLU A 1 102 ? 0.663 4.91 -1.182 1 98.88 102 GLU A C 1
ATOM 803 O O . GLU A 1 102 ? -0.431 5.367 -1.518 1 98.88 102 GLU A O 1
ATOM 808 N N . HIS A 1 103 ? 0.736 3.693 -0.826 1 98.94 103 HIS A N 1
ATOM 809 C CA . HIS A 1 103 ? -0.399 2.887 -0.393 1 98.94 103 HIS A CA 1
ATOM 810 C C . HIS A 1 103 ? -0.48 2.82 1.129 1 98.94 103 HIS A C 1
ATOM 812 O O . HIS A 1 103 ? 0.436 2.316 1.782 1 98.94 103 HIS A O 1
ATOM 818 N N . VAL A 1 104 ? -1.599 3.266 1.678 1 98.94 104 VAL A N 1
ATOM 819 C CA . VAL A 1 104 ? -1.64 3.449 3.125 1 98.94 104 VAL A CA 1
ATOM 820 C C . VAL A 1 104 ? -2.977 2.955 3.672 1 98.94 104 VAL A C 1
ATOM 822 O O . VAL A 1 104 ? -4.023 3.178 3.061 1 98.94 104 VAL A O 1
ATOM 825 N N . PHE A 1 105 ? -2.961 2.232 4.777 1 98.94 105 PHE A N 1
ATOM 826 C CA . PHE A 1 105 ? -4.113 1.794 5.559 1 98.94 105 PHE A CA 1
ATOM 827 C C . PHE A 1 105 ? -4.168 2.516 6.898 1 98.94 105 PHE A C 1
ATOM 829 O O . PHE A 1 105 ? -3.135 2.725 7.539 1 98.94 105 PHE A O 1
ATOM 836 N N . TYR A 1 106 ? -5.344 2.875 7.324 1 98.88 106 TYR A N 1
ATOM 837 C CA . TYR A 1 106 ? -5.602 3.492 8.617 1 98.88 106 TYR A CA 1
ATOM 838 C C . TYR A 1 106 ? -6.617 2.68 9.422 1 98.88 106 TYR A C 1
ATOM 840 O O . TYR A 1 106 ? -7.609 2.197 8.867 1 98.88 106 TYR A O 1
ATOM 848 N N . ARG A 1 107 ? -6.371 2.531 10.68 1 98.62 107 ARG A N 1
ATOM 849 C CA . ARG A 1 107 ? -7.41 2.115 11.617 1 98.62 107 ARG A CA 1
ATOM 850 C C . ARG A 1 107 ? -7.848 3.277 12.5 1 98.62 107 ARG A C 1
ATOM 852 O O . ARG A 1 107 ? -7.012 4.059 12.961 1 98.62 107 ARG A O 1
ATOM 859 N N . PHE A 1 108 ? -9.141 3.357 12.664 1 98.31 108 PHE A N 1
ATOM 860 C CA . PHE A 1 108 ? -9.75 4.406 13.469 1 98.31 108 PHE A CA 1
ATOM 861 C C . PHE A 1 108 ? -10.336 3.832 14.75 1 98.31 108 PHE A C 1
ATOM 863 O O . PHE A 1 108 ? -10.898 2.736 14.75 1 98.31 108 PHE A O 1
ATOM 870 N N . THR A 1 109 ? -10.164 4.449 15.781 1 97.75 109 THR A N 1
ATOM 871 C CA . THR A 1 109 ? -10.859 4.234 17.047 1 97.75 109 THR A CA 1
ATOM 872 C C . THR A 1 109 ? -11.586 5.5 17.484 1 97.75 109 THR A C 1
ATOM 874 O O . THR A 1 109 ? -10.984 6.574 17.562 1 97.75 109 THR A O 1
ATOM 877 N N . ASP A 1 110 ? -12.914 5.398 17.609 1 94.75 110 ASP A N 1
ATOM 878 C CA . ASP A 1 110 ? -13.75 6.535 18 1 94.75 110 ASP A CA 1
ATOM 879 C C . ASP A 1 110 ? -13.578 7.703 17.047 1 94.75 110 ASP A C 1
ATOM 881 O O . ASP A 1 110 ? -13.375 8.844 17.469 1 94.75 110 ASP A O 1
ATOM 885 N N . GLY A 1 111 ? -13.438 7.371 15.789 1 94.81 111 GLY A N 1
ATOM 886 C CA . GLY A 1 111 ? -13.469 8.367 14.727 1 94.81 111 GLY A CA 1
ATOM 887 C C . GLY A 1 111 ? -12.125 9.023 14.484 1 94.81 111 GLY A C 1
ATOM 888 O O . GLY A 1 111 ? -12.008 9.922 13.648 1 94.81 111 GLY A O 1
ATOM 889 N N . ARG A 1 112 ? -11.086 8.586 15.211 1 98.25 112 ARG A N 1
ATOM 890 C CA . ARG A 1 112 ? -9.758 9.164 15.047 1 98.25 112 ARG A CA 1
ATOM 891 C C . ARG A 1 112 ? -8.734 8.094 14.695 1 98.25 112 ARG A C 1
ATOM 893 O O . ARG A 1 112 ? -8.906 6.922 15.047 1 98.25 112 ARG A O 1
ATOM 900 N 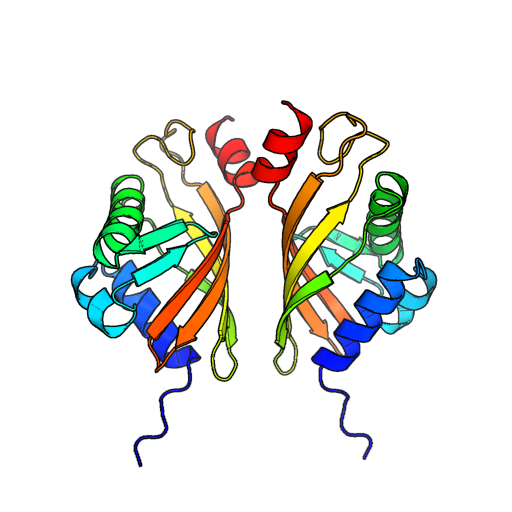N . ILE A 1 113 ? -7.723 8.484 14.023 1 98.81 113 ILE A N 1
ATOM 901 C CA . ILE A 1 113 ? -6.688 7.57 13.547 1 98.81 113 ILE A CA 1
ATOM 902 C C . ILE A 1 113 ? -5.891 7.035 14.742 1 98.81 113 ILE A C 1
ATOM 904 O O . ILE A 1 113 ? -5.367 7.809 15.539 1 98.81 113 ILE A O 1
ATOM 908 N N . ALA A 1 114 ? -5.805 5.75 14.828 1 98.81 114 ALA A N 1
ATOM 909 C CA . ALA A 1 114 ? -5.062 5.09 15.898 1 98.81 114 ALA A CA 1
ATOM 910 C C . ALA A 1 114 ? -3.898 4.277 15.336 1 98.81 114 ALA A C 1
ATOM 912 O O . ALA A 1 114 ? -2.975 3.918 16.078 1 98.81 114 ALA A O 1
ATOM 913 N N . GLN A 1 115 ? -3.953 3.939 14.078 1 98.94 115 GLN A N 1
ATOM 914 C CA . GLN A 1 115 ? -2.906 3.166 13.422 1 98.94 115 GLN A CA 1
ATOM 915 C C . GLN A 1 115 ? -2.773 3.562 11.953 1 98.94 115 GLN A C 1
ATOM 917 O O . GLN A 1 115 ? -3.775 3.752 11.258 1 98.94 115 GLN A O 1
ATOM 922 N N . VAL A 1 116 ? -1.535 3.662 11.508 1 98.94 116 VAL A N 1
ATOM 923 C CA . VAL A 1 116 ? -1.208 3.908 10.102 1 98.94 116 VAL A CA 1
ATOM 924 C C . VAL A 1 116 ? -0.208 2.863 9.617 1 98.94 116 VAL A C 1
ATOM 926 O O . VAL A 1 116 ? 0.829 2.645 10.25 1 98.94 116 VAL A O 1
ATOM 929 N N . LEU A 1 117 ? -0.524 2.145 8.617 1 98.88 117 LEU A N 1
ATOM 930 C CA . LEU A 1 117 ? 0.378 1.282 7.863 1 98.88 117 LEU A CA 1
ATOM 931 C C . LEU A 1 117 ? 0.626 1.844 6.469 1 98.88 117 LEU A C 1
ATOM 933 O O . LEU A 1 117 ? -0.26 1.806 5.613 1 98.88 117 LEU A O 1
ATOM 937 N N . SER A 1 118 ? 1.813 2.338 6.285 1 98.81 118 SER A N 1
ATOM 938 C CA . SER A 1 118 ? 2.148 3.086 5.078 1 98.81 118 SER A CA 1
ATOM 939 C C . SER A 1 118 ? 3.254 2.393 4.289 1 98.81 118 SER A C 1
ATOM 941 O O . SER A 1 118 ? 4.215 1.883 4.867 1 98.81 118 SER A O 1
ATOM 943 N N . LEU A 1 119 ? 3.115 2.32 2.998 1 98.69 119 LEU A N 1
ATOM 944 C CA . LEU A 1 119 ? 4.156 1.905 2.064 1 98.69 119 LEU A CA 1
ATOM 945 C C . LEU A 1 119 ? 4.32 2.928 0.943 1 98.69 119 LEU A C 1
ATOM 947 O O . LEU A 1 119 ? 3.344 3.305 0.293 1 98.69 119 LEU A O 1
ATOM 951 N N . ILE A 1 120 ? 5.52 3.365 0.724 1 98.56 120 ILE A N 1
ATOM 952 C CA . ILE A 1 120 ? 5.852 4.332 -0.317 1 98.56 120 ILE A CA 1
ATOM 953 C C . ILE A 1 120 ? 6.684 3.656 -1.403 1 98.56 120 ILE A C 1
ATOM 955 O O . ILE A 1 120 ? 7.547 2.826 -1.106 1 98.56 120 ILE A O 1
ATOM 959 N N . ASP A 1 121 ? 6.453 4.031 -2.66 1 97.81 121 ASP A N 1
ATOM 960 C CA . ASP A 1 121 ? 7.207 3.5 -3.791 1 97.81 121 ASP A CA 1
ATOM 961 C C . ASP A 1 121 ? 8.594 4.137 -3.879 1 97.81 121 ASP A C 1
ATOM 963 O O . ASP A 1 121 ? 8.844 4.965 -4.762 1 97.81 121 ASP A O 1
ATOM 967 N N . ARG A 1 122 ? 9.477 3.646 -3.045 1 95.94 122 ARG A N 1
ATOM 968 C CA . ARG A 1 122 ? 10.805 4.246 -2.959 1 95.94 122 ARG A CA 1
ATOM 969 C C . ARG A 1 122 ? 11.633 3.916 -4.195 1 95.94 122 ARG A C 1
ATOM 971 O O . ARG A 1 122 ? 12.516 4.691 -4.582 1 95.94 122 ARG A O 1
ATOM 978 N N . THR A 1 123 ? 11.414 2.799 -4.77 1 94.12 123 THR A N 1
ATOM 979 C CA . THR A 1 123 ? 12.109 2.428 -5.996 1 94.12 123 THR A CA 1
ATOM 980 C C . THR A 1 123 ? 11.82 3.434 -7.109 1 94.12 123 THR A C 1
ATOM 982 O O . THR A 1 123 ? 12.734 3.852 -7.824 1 94.12 123 THR A O 1
ATOM 985 N N . ALA A 1 124 ? 10.516 3.812 -7.227 1 96.5 124 ALA A N 1
ATOM 986 C CA . ALA A 1 124 ? 10.156 4.809 -8.234 1 96.5 124 ALA A CA 1
ATOM 987 C C . ALA A 1 124 ? 10.82 6.148 -7.941 1 96.5 124 ALA A C 1
ATOM 989 O O . ALA A 1 124 ? 11.289 6.828 -8.859 1 96.5 124 ALA A O 1
ATOM 990 N N . ILE A 1 125 ? 10.852 6.543 -6.664 1 97.5 125 ILE A N 1
ATOM 991 C CA . ILE A 1 125 ? 11.492 7.789 -6.258 1 97.5 125 ILE A CA 1
ATOM 992 C C . ILE A 1 125 ? 12.969 7.758 -6.637 1 97.5 125 ILE A C 1
ATOM 994 O O . ILE A 1 125 ? 13.461 8.664 -7.312 1 97.5 125 ILE A O 1
ATOM 998 N N . ALA A 1 126 ? 13.617 6.699 -6.223 1 95.81 126 ALA A N 1
ATOM 999 C CA . ALA A 1 126 ? 15.047 6.578 -6.484 1 95.81 126 ALA A CA 1
ATOM 1000 C C . ALA A 1 126 ? 15.344 6.609 -7.98 1 95.81 126 ALA A C 1
ATOM 1002 O O . ALA A 1 126 ? 16.281 7.266 -8.422 1 95.81 126 ALA A O 1
ATOM 1003 N N . ALA A 1 127 ? 14.57 5.918 -8.734 1 96.19 127 ALA A N 1
ATOM 1004 C CA . ALA A 1 127 ? 14.766 5.863 -10.18 1 96.19 127 ALA A CA 1
ATOM 1005 C C . ALA A 1 127 ? 14.664 7.254 -10.797 1 96.19 127 ALA A C 1
ATOM 1007 O O . ALA A 1 127 ? 15.383 7.566 -11.758 1 96.19 127 ALA A O 1
ATOM 1008 N N . GLN A 1 128 ? 13.781 8.062 -10.32 1 97.75 128 GLN A N 1
ATOM 1009 C CA . GLN A 1 128 ? 13.523 9.375 -10.891 1 97.75 128 GLN A CA 1
ATOM 1010 C C . GLN A 1 128 ? 14.547 10.398 -10.406 1 97.75 128 GLN A C 1
ATOM 1012 O O . GLN A 1 128 ? 14.82 11.383 -11.094 1 97.75 128 GLN A O 1
ATOM 1017 N N . LEU A 1 129 ? 15.172 10.195 -9.242 1 96.31 129 LEU A N 1
ATOM 1018 C CA . LEU A 1 129 ? 16.078 11.172 -8.664 1 96.31 129 LEU A CA 1
ATOM 1019 C C . LEU A 1 129 ? 17.531 10.781 -8.93 1 96.31 129 LEU A C 1
ATOM 1021 O O . LEU A 1 129 ? 18.438 11.609 -8.797 1 96.31 129 LEU A O 1
ATOM 1025 N N . SER A 1 130 ? 17.875 9.469 -9.102 1 87.25 130 SER A N 1
ATOM 1026 C CA . SER A 1 130 ? 19.234 9.031 -9.367 1 87.25 130 SER A CA 1
ATOM 1027 C C . SER A 1 130 ? 19.562 9.117 -10.852 1 87.25 130 SER A C 1
ATOM 1029 O O . SER A 1 130 ? 20.719 8.945 -11.242 1 87.25 130 SER A O 1
ATOM 1031 N N . GLY A 1 131 ? 18.641 9.32 -11.766 1 67.19 131 GLY A N 1
ATOM 1032 C CA . GLY A 1 131 ? 19 9.469 -13.164 1 67.19 131 GLY A CA 1
ATOM 1033 C C . GLY A 1 131 ? 19.312 10.898 -13.547 1 67.19 131 GLY A C 1
ATOM 1034 O O . GLY A 1 131 ? 19 11.828 -12.805 1 67.19 131 GLY A O 1
ATOM 1035 N N . MET B 1 1 ? -32.438 -14.117 -5.957 1 32.78 1 MET B N 1
ATOM 1036 C CA . MET B 1 1 ? -31.438 -13.695 -6.934 1 32.78 1 MET B CA 1
ATOM 1037 C C . MET B 1 1 ? -30.016 -13.891 -6.391 1 32.78 1 MET B C 1
ATOM 1039 O O . MET B 1 1 ? -29.75 -13.609 -5.219 1 32.78 1 MET B O 1
ATOM 1043 N N . PRO B 1 2 ? -29.203 -14.695 -6.781 1 39.16 2 PRO B N 1
ATOM 1044 C CA . PRO B 1 2 ? -27.984 -14.984 -6.023 1 39.16 2 PRO B CA 1
ATOM 1045 C C . PRO B 1 2 ? -27.266 -13.727 -5.562 1 39.16 2 PRO B C 1
ATOM 1047 O O . PRO B 1 2 ? -27.188 -12.75 -6.312 1 39.16 2 PRO B O 1
ATOM 1050 N N . THR B 1 3 ? -27.297 -13.156 -4.516 1 42.97 3 THR B N 1
ATOM 1051 C CA . THR B 1 3 ? -26.703 -11.93 -4.004 1 42.97 3 THR B CA 1
ATOM 1052 C C . THR B 1 3 ? -25.234 -11.836 -4.402 1 42.97 3 THR B C 1
ATOM 1054 O O . THR B 1 3 ? -24.453 -12.758 -4.141 1 42.97 3 THR B O 1
ATOM 1057 N N . ASP B 1 4 ? -24.984 -11.25 -5.566 1 49.19 4 ASP B N 1
ATOM 1058 C CA . ASP B 1 4 ? -23.625 -11.078 -6.078 1 49.19 4 ASP B CA 1
ATOM 1059 C C . ASP B 1 4 ? -22.594 -11.133 -4.949 1 49.19 4 ASP B C 1
ATOM 1061 O O . ASP B 1 4 ? -22.734 -10.43 -3.947 1 49.19 4 ASP B O 1
ATOM 1065 N N . PRO B 1 5 ? -21.938 -12.305 -4.91 1 63.5 5 PRO B N 1
ATOM 1066 C CA . PRO B 1 5 ? -20.969 -12.359 -3.805 1 63.5 5 PRO B CA 1
ATOM 1067 C C . PRO B 1 5 ? -20.266 -11.023 -3.582 1 63.5 5 PRO B C 1
ATOM 1069 O O . PRO B 1 5 ? -20.031 -10.281 -4.535 1 63.5 5 PRO B O 1
ATOM 1072 N N . ASP B 1 6 ? -20.234 -10.562 -2.455 1 89.19 6 ASP B N 1
ATOM 1073 C CA . ASP B 1 6 ? -19.484 -9.352 -2.137 1 89.19 6 ASP B CA 1
ATOM 1074 C C . ASP B 1 6 ? -18.016 -9.516 -2.504 1 89.19 6 ASP B C 1
ATOM 1076 O O . ASP B 1 6 ? -17.516 -10.633 -2.641 1 89.19 6 ASP B O 1
ATOM 1080 N N . LEU B 1 7 ? -17.406 -8.719 -3.1 1 96.44 7 LEU B N 1
ATOM 1081 C CA . LEU B 1 7 ? -16.047 -8.727 -3.637 1 96.44 7 LEU B CA 1
ATOM 1082 C C . LEU B 1 7 ? -15.062 -9.281 -2.613 1 96.44 7 LEU B C 1
ATOM 1084 O O . LEU B 1 7 ? -14.039 -9.859 -2.98 1 96.44 7 LEU B O 1
ATOM 1088 N N . THR B 1 8 ? -15.43 -9.211 -1.369 1 96.75 8 THR B N 1
ATOM 1089 C CA . THR B 1 8 ? -14.562 -9.797 -0.345 1 96.75 8 THR B CA 1
ATOM 1090 C C . THR B 1 8 ? -14.508 -11.312 -0.481 1 96.75 8 THR B C 1
ATOM 1092 O O . THR B 1 8 ? -13.438 -11.906 -0.397 1 96.75 8 THR B O 1
ATOM 1095 N N . THR B 1 9 ? -15.617 -11.914 -0.706 1 97.19 9 THR B N 1
ATOM 1096 C CA . THR B 1 9 ? -15.688 -13.359 -0.878 1 97.19 9 THR B CA 1
ATOM 1097 C C . THR B 1 9 ? -14.922 -13.789 -2.125 1 97.19 9 THR B C 1
ATOM 1099 O O . THR B 1 9 ? -14.141 -14.742 -2.082 1 97.19 9 THR B O 1
ATOM 1102 N N . THR B 1 10 ? -15.18 -13.102 -3.189 1 97.69 10 THR B N 1
ATOM 1103 C CA . THR B 1 10 ? -14.484 -13.383 -4.441 1 97.69 10 THR B CA 1
ATOM 1104 C C . THR B 1 10 ? -12.969 -13.273 -4.262 1 97.69 10 THR B C 1
ATOM 1106 O O . THR B 1 10 ? -12.219 -14.148 -4.695 1 97.69 10 THR B O 1
ATOM 1109 N N . TYR B 1 11 ? -12.547 -12.289 -3.627 1 98.56 11 TYR B N 1
ATOM 1110 C CA . TYR B 1 11 ? -11.117 -12.039 -3.434 1 98.56 11 TYR B CA 1
ATOM 1111 C C . TYR B 1 11 ? -10.492 -13.109 -2.555 1 98.56 11 TYR B C 1
ATOM 1113 O O . TYR B 1 11 ? -9.375 -13.555 -2.814 1 98.56 11 TYR B O 1
ATOM 1121 N N . ARG B 1 12 ? -11.148 -13.5 -1.495 1 98.38 12 ARG B N 1
ATOM 1122 C CA . ARG B 1 12 ? -10.625 -14.562 -0.637 1 98.38 12 ARG B CA 1
ATOM 1123 C C . ARG B 1 12 ? -10.508 -15.875 -1.399 1 98.38 12 ARG B C 1
ATOM 1125 O O . ARG B 1 12 ? -9.57 -16.641 -1.174 1 98.38 12 ARG B O 1
ATOM 1132 N N . ALA B 1 13 ? -11.43 -16.109 -2.281 1 98.5 13 ALA B N 1
ATOM 1133 C CA . ALA B 1 13 ? -11.336 -17.281 -3.131 1 98.5 13 ALA B CA 1
ATOM 1134 C C . ALA B 1 13 ? -10.148 -17.188 -4.082 1 98.5 13 ALA B C 1
ATOM 1136 O O . ALA B 1 13 ? -9.461 -18.188 -4.336 1 98.5 13 ALA B O 1
ATOM 1137 N N . TYR B 1 14 ? -9.953 -15.992 -4.629 1 98.81 14 TYR B N 1
ATOM 1138 C CA . TYR B 1 14 ? -8.789 -15.711 -5.461 1 98.81 14 TYR B CA 1
ATOM 1139 C C . TYR B 1 14 ? -7.496 -15.992 -4.699 1 98.81 14 TYR B C 1
ATOM 1141 O O . TYR B 1 14 ? -6.621 -16.703 -5.191 1 98.81 14 TYR B O 1
ATOM 1149 N N . LEU B 1 15 ? -7.363 -15.531 -3.443 1 98.88 15 LEU B N 1
ATOM 1150 C CA . LEU B 1 15 ? -6.18 -15.773 -2.629 1 98.88 15 LEU B CA 1
ATOM 1151 C C . LEU B 1 15 ? -6.012 -17.266 -2.35 1 98.88 15 LEU B C 1
ATOM 1153 O O . LEU B 1 15 ? -4.891 -17.781 -2.338 1 98.88 15 LEU B O 1
ATOM 1157 N N . SER B 1 16 ? -7.125 -17.938 -2.105 1 98.81 16 SER B N 1
ATOM 1158 C CA . SER B 1 16 ? -7.074 -19.375 -1.889 1 98.81 16 SER B CA 1
ATOM 1159 C C . SER B 1 16 ? -6.508 -20.109 -3.105 1 98.81 16 SER B C 1
ATOM 1161 O O . SER B 1 16 ? -5.688 -21.016 -2.969 1 98.81 16 SER B O 1
ATOM 1163 N N . ALA B 1 17 ? -6.93 -19.688 -4.273 1 98.81 17 ALA B N 1
ATOM 1164 C CA . ALA B 1 17 ? -6.395 -20.266 -5.5 1 98.81 17 ALA B CA 1
ATOM 1165 C C . ALA B 1 17 ? -4.887 -20.047 -5.598 1 98.81 17 ALA B C 1
ATOM 1167 O O . ALA B 1 17 ? -4.141 -20.969 -5.957 1 98.81 17 ALA B O 1
ATOM 1168 N N . LEU B 1 18 ? -4.398 -18.859 -5.309 1 98.88 18 LEU B N 1
ATOM 1169 C CA . LEU B 1 18 ? -2.973 -18.547 -5.332 1 98.88 18 LEU B CA 1
ATOM 1170 C C . LEU B 1 18 ? -2.213 -19.422 -4.336 1 98.88 18 LEU B C 1
ATOM 1172 O O . LEU B 1 18 ? -1.186 -20.016 -4.68 1 98.88 18 LEU B O 1
ATOM 1176 N N . ASN B 1 19 ? -2.697 -19.516 -3.127 1 98.88 19 ASN B N 1
ATOM 1177 C CA . ASN B 1 19 ? -2.021 -20.25 -2.062 1 98.88 19 ASN B CA 1
ATOM 1178 C C . ASN B 1 19 ? -1.989 -21.75 -2.346 1 98.88 19 ASN B C 1
ATOM 1180 O O . ASN B 1 19 ? -1.048 -22.438 -1.953 1 98.88 19 ASN B O 1
ATOM 1184 N N . ASP B 1 20 ? -2.951 -22.234 -3.096 1 98.69 20 ASP B N 1
ATOM 1185 C CA . ASP B 1 20 ? -3.01 -23.641 -3.484 1 98.69 20 ASP B CA 1
ATOM 1186 C C . ASP B 1 20 ? -2.273 -23.875 -4.801 1 98.69 20 ASP B C 1
ATOM 1188 O O . ASP B 1 20 ? -2.273 -24.984 -5.324 1 98.69 20 ASP B O 1
ATOM 1192 N N . ARG B 1 21 ? -1.725 -22.906 -5.34 1 98.69 21 ARG B N 1
ATOM 1193 C CA . ARG B 1 21 ? -0.964 -22.953 -6.586 1 98.69 21 ARG B CA 1
ATOM 1194 C C . ARG B 1 21 ? -1.846 -23.375 -7.754 1 98.69 21 ARG B C 1
ATOM 1196 O O . ARG B 1 21 ? -1.383 -24.062 -8.672 1 98.69 21 ARG B O 1
ATOM 1203 N N . ARG B 1 22 ? -3.107 -22.984 -7.656 1 98.56 22 ARG B N 1
ATOM 1204 C CA . ARG B 1 22 ? -4.039 -23.297 -8.734 1 98.56 22 ARG B CA 1
ATOM 1205 C C . ARG B 1 22 ? -4.125 -22.141 -9.734 1 98.56 22 ARG B C 1
ATOM 1207 O O . ARG B 1 22 ? -5.18 -21.516 -9.883 1 98.56 22 ARG B O 1
ATOM 1214 N N . PHE B 1 23 ? -3.15 -21.938 -10.508 1 98.06 23 PHE B N 1
ATOM 1215 C CA . PHE B 1 23 ? -3.016 -20.766 -11.367 1 98.06 23 PHE B CA 1
ATOM 1216 C C . PHE B 1 23 ? -3.945 -20.875 -12.57 1 98.06 23 PHE B C 1
ATOM 1218 O O . PHE B 1 23 ? -4.359 -19.844 -13.133 1 98.06 23 PHE B O 1
ATOM 1225 N N . ALA B 1 24 ? -4.363 -22.031 -12.992 1 96.94 24 ALA B N 1
ATOM 1226 C CA . ALA B 1 24 ? -5.336 -22.203 -14.062 1 96.94 24 ALA B CA 1
ATOM 1227 C C . ALA B 1 24 ? -6.699 -21.656 -13.672 1 96.94 24 ALA B C 1
ATOM 1229 O O . ALA B 1 24 ? -7.477 -21.234 -14.531 1 96.94 24 ALA B O 1
ATOM 1230 N N . ASP B 1 25 ? -7.004 -21.672 -12.336 1 98 25 ASP B N 1
ATOM 1231 C CA . ASP B 1 25 ? -8.273 -21.172 -11.82 1 98 25 ASP B CA 1
ATOM 1232 C C . ASP B 1 25 ? -8.383 -19.656 -12 1 98 25 ASP B C 1
ATOM 1234 O O . ASP B 1 25 ? -9.469 -19.078 -11.852 1 98 25 ASP B O 1
ATOM 1238 N N . LEU B 1 26 ? -7.297 -18.984 -12.391 1 98.44 26 LEU B N 1
ATOM 1239 C CA . LEU B 1 26 ? -7.324 -17.531 -12.484 1 98.44 26 LEU B CA 1
ATOM 1240 C C . LEU B 1 26 ? -8.289 -17.062 -13.57 1 98.44 26 LEU B C 1
ATOM 1242 O O . LEU B 1 26 ? -8.695 -15.906 -13.602 1 98.44 26 LEU B O 1
ATOM 1246 N N . THR B 1 27 ? -8.672 -17.938 -14.492 1 97.75 27 THR B N 1
ATOM 1247 C CA . THR B 1 27 ? -9.672 -17.625 -15.5 1 97.75 27 THR B CA 1
ATOM 1248 C C . THR B 1 27 ? -10.984 -17.203 -14.852 1 97.75 27 THR B C 1
ATOM 1250 O O . THR B 1 27 ? -11.758 -16.438 -15.43 1 97.75 27 THR B O 1
ATOM 1253 N N . ARG B 1 28 ? -11.242 -17.641 -13.625 1 97.81 28 ARG B N 1
ATOM 1254 C CA . ARG B 1 28 ? -12.469 -17.328 -12.898 1 97.81 28 ARG B CA 1
ATOM 1255 C C . ARG B 1 28 ? -12.383 -15.961 -12.227 1 97.81 28 ARG B C 1
ATOM 1257 O O . ARG B 1 28 ? -13.398 -15.375 -11.859 1 97.81 28 ARG B O 1
ATOM 1264 N N . PHE B 1 29 ? -11.164 -15.484 -12.062 1 98.62 29 PHE B N 1
ATOM 1265 C CA . PHE B 1 29 ? -10.992 -14.352 -11.164 1 98.62 29 PHE B CA 1
ATOM 1266 C C . PHE B 1 29 ? -10.422 -13.148 -11.906 1 98.62 29 PHE B C 1
ATOM 1268 O O . PHE B 1 29 ? -10.523 -12.016 -11.438 1 98.62 29 PHE B O 1
ATOM 1275 N N . VAL B 1 30 ? -9.75 -13.375 -13.07 1 98.88 30 VAL B N 1
ATOM 1276 C CA . VAL B 1 30 ? -8.969 -12.344 -13.75 1 98.88 30 VAL B CA 1
ATOM 1277 C C . VAL B 1 30 ? -9.43 -12.227 -15.203 1 98.88 30 VAL B C 1
ATOM 1279 O O . VAL B 1 30 ? -9.656 -13.234 -15.875 1 98.88 30 VAL B O 1
ATOM 1282 N N . HIS B 1 31 ? -9.578 -11 -15.695 1 98.75 31 HIS B N 1
ATOM 1283 C CA . HIS B 1 31 ? -9.906 -10.766 -17.094 1 98.75 31 HIS B CA 1
ATOM 1284 C C . HIS B 1 31 ? -8.805 -11.273 -18.016 1 98.75 31 HIS B C 1
ATOM 1286 O O . HIS B 1 31 ? -7.672 -11.484 -17.578 1 98.75 31 HIS B O 1
ATOM 1292 N N . ASP B 1 32 ? -9.102 -11.43 -19.234 1 98.5 32 ASP B N 1
ATOM 1293 C CA . ASP B 1 32 ? -8.148 -11.93 -20.219 1 98.5 32 ASP B CA 1
ATOM 1294 C C . ASP B 1 32 ? -6.922 -11.023 -20.297 1 98.5 32 ASP B C 1
ATOM 1296 O O . ASP B 1 32 ? -5.812 -11.484 -20.562 1 98.5 32 ASP B O 1
ATOM 1300 N N . THR B 1 33 ? -7.227 -9.734 -20.125 1 98.69 33 THR B N 1
ATOM 1301 C CA . THR B 1 33 ? -6.176 -8.734 -19.984 1 98.69 33 THR B CA 1
ATOM 1302 C C . THR B 1 33 ? -6.402 -7.875 -18.75 1 98.69 33 THR B C 1
ATOM 1304 O O . THR B 1 33 ? -7.539 -7.707 -18.297 1 98.69 33 THR B O 1
ATOM 1307 N N . LEU B 1 34 ? -5.418 -7.457 -18.203 1 98.81 34 LEU B N 1
ATOM 1308 C CA . LEU B 1 34 ? -5.465 -6.551 -17.062 1 98.81 34 LEU B CA 1
ATOM 1309 C C . LEU B 1 34 ? -4.281 -5.59 -17.078 1 98.81 34 LEU B C 1
ATOM 1311 O O . LEU B 1 34 ? -3.297 -5.828 -17.781 1 98.81 34 LEU B O 1
ATOM 1315 N N . THR B 1 35 ? -4.359 -4.516 -16.359 1 98.81 35 THR B N 1
ATOM 1316 C CA . THR B 1 35 ? -3.205 -3.66 -16.109 1 98.81 35 THR B CA 1
ATOM 1317 C C . THR B 1 35 ? -2.611 -3.945 -14.734 1 98.81 35 THR B C 1
ATOM 1319 O O . THR B 1 35 ? -3.332 -3.963 -13.734 1 98.81 35 THR B O 1
ATOM 1322 N N . TYR B 1 36 ? -1.384 -4.297 -14.742 1 98.81 36 TYR B N 1
ATOM 1323 C CA . TYR B 1 36 ? -0.593 -4.465 -13.531 1 98.81 36 TYR B CA 1
ATOM 1324 C C . TYR B 1 36 ? 0.434 -3.346 -13.391 1 98.81 36 TYR B C 1
ATOM 1326 O O . TYR B 1 36 ? 1.426 -3.311 -14.117 1 98.81 36 TYR B O 1
ATOM 1334 N N . ASN B 1 37 ? 0.27 -2.436 -12.461 1 98.25 37 ASN B N 1
ATOM 1335 C CA . ASN B 1 37 ? 1.126 -1.267 -12.289 1 98.25 37 ASN B CA 1
ATOM 1336 C C . ASN B 1 37 ? 1.405 -0.576 -13.625 1 98.25 37 ASN B C 1
ATOM 1338 O O . ASN B 1 37 ? 2.562 -0.323 -13.969 1 98.25 37 ASN B O 1
ATOM 1342 N N . ASP B 1 38 ? 0.413 -0.367 -14.375 1 95.38 38 ASP B N 1
ATOM 1343 C CA . ASP B 1 38 ? 0.368 0.398 -15.617 1 95.38 38 ASP B CA 1
ATOM 1344 C C . ASP B 1 38 ? 0.95 -0.405 -16.781 1 95.38 38 ASP B C 1
ATOM 1346 O O . ASP B 1 38 ? 1.189 0.14 -17.859 1 95.38 38 ASP B O 1
ATOM 1350 N N . GLU B 1 39 ? 1.268 -1.609 -16.578 1 98.25 39 GLU B N 1
ATOM 1351 C CA . GLU B 1 39 ? 1.667 -2.502 -17.656 1 98.25 39 GLU B CA 1
ATOM 1352 C C . GLU B 1 39 ? 0.516 -3.412 -18.078 1 98.25 39 GLU B C 1
ATOM 1354 O O . GLU B 1 39 ? -0.096 -4.074 -17.234 1 98.25 39 GLU B O 1
ATOM 1359 N N . LEU B 1 40 ? 0.228 -3.398 -19.328 1 98.69 40 LEU B N 1
ATOM 1360 C CA . LEU B 1 40 ? -0.8 -4.289 -19.859 1 98.69 40 LEU B CA 1
ATOM 1361 C C . LEU B 1 40 ? -0.287 -5.727 -19.938 1 98.69 40 LEU B C 1
ATOM 1363 O O . LEU B 1 40 ? 0.76 -5.984 -20.531 1 98.69 40 LEU B O 1
ATOM 1367 N N . LEU B 1 41 ? -0.978 -6.648 -19.312 1 98.88 41 LEU B N 1
ATOM 1368 C CA . LEU B 1 41 ? -0.646 -8.07 -19.312 1 98.88 41 LEU B CA 1
ATOM 1369 C C . LEU B 1 41 ? -1.842 -8.906 -19.766 1 98.88 41 LEU B C 1
ATOM 1371 O O . LEU B 1 41 ? -2.99 -8.539 -19.5 1 98.88 41 LEU B O 1
ATOM 1375 N N . THR B 1 42 ? -1.502 -9.992 -20.375 1 98.81 42 THR B N 1
ATOM 1376 C CA . THR B 1 42 ? -2.514 -11.039 -20.469 1 98.81 42 THR B CA 1
ATOM 1377 C C . THR B 1 42 ? -2.672 -11.758 -19.125 1 98.81 42 THR B C 1
ATOM 1379 O O . THR B 1 42 ? -1.768 -11.727 -18.297 1 98.81 42 THR B O 1
ATOM 1382 N N . ARG B 1 43 ? -3.822 -12.391 -18.969 1 98.81 43 ARG B N 1
ATOM 1383 C CA . ARG B 1 43 ? -4.016 -13.219 -17.781 1 98.81 43 ARG B CA 1
ATOM 1384 C C . ARG B 1 43 ? -2.9 -14.25 -17.656 1 98.81 43 ARG B C 1
ATOM 1386 O O . ARG B 1 43 ? -2.43 -14.523 -16.547 1 98.81 43 ARG B O 1
ATOM 1393 N N . ALA B 1 44 ? -2.512 -14.867 -18.734 1 98.56 44 ALA B N 1
ATOM 1394 C CA . ALA B 1 44 ? -1.455 -15.875 -18.719 1 98.56 44 ALA B CA 1
ATOM 1395 C C . ALA B 1 44 ? -0.14 -15.281 -18.219 1 98.56 44 ALA B C 1
ATOM 1397 O O . ALA B 1 44 ? 0.569 -15.914 -17.438 1 98.56 44 ALA B O 1
ATOM 1398 N N . GLN B 1 45 ? 0.21 -14.125 -18.734 1 98.81 45 GLN B N 1
ATOM 1399 C CA . GLN B 1 45 ? 1.42 -13.445 -18.281 1 98.81 45 GLN B CA 1
ATOM 1400 C C . GLN B 1 45 ? 1.344 -13.125 -16.797 1 98.81 45 GLN B C 1
ATOM 1402 O O . GLN B 1 45 ? 2.326 -13.289 -16.062 1 98.81 45 GLN B O 1
ATOM 1407 N N . TYR B 1 46 ? 0.2 -12.656 -16.359 1 98.88 46 TYR B N 1
ATOM 1408 C CA . TYR B 1 46 ? -0.035 -12.359 -14.953 1 98.88 46 TYR B CA 1
ATOM 1409 C C . TYR B 1 46 ? 0.113 -13.609 -14.102 1 98.88 46 TYR B C 1
ATOM 1411 O O . TYR B 1 46 ? 0.798 -13.594 -13.07 1 98.88 46 TYR B O 1
ATOM 1419 N N . ALA B 1 47 ? -0.468 -14.664 -14.516 1 98.75 47 ALA B N 1
ATOM 1420 C CA . ALA B 1 47 ? -0.351 -15.945 -13.828 1 98.75 47 ALA B CA 1
ATOM 1421 C C . ALA B 1 47 ? 1.102 -16.406 -13.766 1 98.75 47 ALA B C 1
ATOM 1423 O O . ALA B 1 47 ? 1.572 -16.875 -12.727 1 98.75 47 ALA B O 1
ATOM 1424 N N . SER B 1 48 ? 1.806 -16.281 -14.828 1 98.5 48 SER B N 1
ATOM 1425 C CA . SER B 1 48 ? 3.207 -16.688 -14.898 1 98.5 48 SER B CA 1
ATOM 1426 C C . SER B 1 48 ? 4.062 -15.883 -13.922 1 98.5 48 SER B C 1
ATOM 1428 O O . SER B 1 48 ? 5.004 -16.422 -13.328 1 98.5 48 SER B O 1
ATOM 1430 N N . MET B 1 49 ? 3.777 -14.633 -13.867 1 98.19 49 MET B N 1
ATOM 1431 C CA . MET B 1 49 ? 4.5 -13.773 -12.938 1 98.19 49 MET B CA 1
ATOM 1432 C C . MET B 1 49 ? 4.328 -14.258 -11.5 1 98.19 49 MET B C 1
ATOM 1434 O O . MET B 1 49 ? 5.305 -14.391 -10.766 1 98.19 49 MET B O 1
ATOM 1438 N N . ILE B 1 50 ? 3.072 -14.531 -11.07 1 98.62 50 ILE B N 1
ATOM 1439 C CA . ILE B 1 50 ? 2.801 -15.016 -9.719 1 98.62 50 ILE B CA 1
ATOM 1440 C C . ILE B 1 50 ? 3.453 -16.375 -9.516 1 98.62 50 ILE B C 1
ATOM 1442 O O . ILE B 1 50 ? 4.059 -16.641 -8.469 1 98.62 50 ILE B O 1
ATOM 1446 N N . GLU B 1 51 ? 3.355 -17.234 -10.516 1 98.38 51 GLU B N 1
ATOM 1447 C CA . GLU B 1 51 ? 3.961 -18.562 -10.453 1 98.38 51 GLU B CA 1
ATOM 1448 C C . GLU B 1 51 ? 5.477 -18.469 -10.289 1 98.38 51 GLU B C 1
ATOM 1450 O O . GLU B 1 51 ? 6.066 -19.234 -9.516 1 98.38 51 GLU B O 1
ATOM 1455 N N . ALA B 1 52 ? 6.121 -17.625 -10.984 1 98.06 52 ALA B N 1
ATOM 1456 C CA . ALA B 1 52 ? 7.559 -17.422 -10.844 1 98.06 52 ALA B CA 1
ATOM 1457 C C . ALA B 1 52 ? 7.93 -17.016 -9.422 1 98.06 52 ALA B C 1
ATOM 1459 O O . ALA B 1 52 ? 8.93 -17.484 -8.875 1 98.06 52 ALA B O 1
ATOM 1460 N N . ASP B 1 53 ? 7.121 -16.109 -8.828 1 97.94 53 ASP B N 1
ATOM 1461 C CA . ASP B 1 53 ? 7.355 -15.711 -7.441 1 97.94 53 ASP B CA 1
ATOM 1462 C C . ASP B 1 53 ? 7.258 -16.906 -6.5 1 97.94 53 ASP B C 1
ATOM 1464 O O . ASP B 1 53 ? 8.078 -17.062 -5.594 1 97.94 53 ASP B O 1
ATOM 1468 N N . THR B 1 54 ? 6.266 -17.719 -6.703 1 98.38 54 THR B N 1
ATOM 1469 C CA . THR B 1 54 ? 6.074 -18.859 -5.816 1 98.38 54 THR B CA 1
ATOM 1470 C C . THR B 1 54 ? 7.156 -19.922 -6.043 1 98.38 54 THR B C 1
ATOM 1472 O O . THR B 1 54 ? 7.484 -20.688 -5.137 1 98.38 54 THR B O 1
ATOM 1475 N N . ARG B 1 55 ? 7.695 -20.031 -7.246 1 97.88 55 ARG B N 1
ATOM 1476 C CA . ARG B 1 55 ? 8.828 -20.922 -7.5 1 97.88 55 ARG B CA 1
ATOM 1477 C C . ARG B 1 55 ? 10.078 -20.422 -6.781 1 97.88 55 ARG B C 1
ATOM 1479 O O . ARG B 1 55 ? 10.836 -21.219 -6.215 1 97.88 55 ARG B O 1
ATOM 1486 N N . ALA B 1 56 ? 10.305 -19.141 -6.812 1 98.12 56 ALA B N 1
ATOM 1487 C CA . ALA B 1 56 ? 11.453 -18.547 -6.141 1 98.12 56 ALA B CA 1
ATOM 1488 C C . ALA B 1 56 ? 11.336 -18.672 -4.625 1 98.12 56 ALA B C 1
ATOM 1490 O O . ALA B 1 56 ? 12.336 -18.703 -3.914 1 98.12 56 ALA B O 1
ATOM 1491 N N . VAL B 1 57 ? 10.172 -18.703 -4.109 1 98.75 57 VAL B N 1
ATOM 1492 C CA . VAL B 1 57 ? 9.867 -18.781 -2.684 1 98.75 57 VAL B CA 1
ATOM 1493 C C . VAL B 1 57 ? 8.805 -19.859 -2.447 1 98.75 57 VAL B C 1
ATOM 1495 O O . VAL B 1 57 ? 7.625 -19.547 -2.281 1 98.75 57 VAL B O 1
ATOM 1498 N N . PRO B 1 58 ? 9.141 -21.062 -2.346 1 98.56 58 PRO B N 1
ATOM 1499 C CA . PRO B 1 58 ? 8.195 -22.172 -2.352 1 98.56 58 PRO B CA 1
ATOM 1500 C C . PRO B 1 58 ? 7.188 -22.094 -1.204 1 98.56 58 PRO B C 1
ATOM 1502 O O . PRO B 1 58 ? 6.062 -22.578 -1.334 1 98.56 58 PRO B O 1
ATOM 1505 N N . ASP B 1 59 ? 7.551 -21.484 -0.088 1 98.81 59 ASP B N 1
ATOM 1506 C CA . ASP B 1 59 ? 6.645 -21.406 1.053 1 98.81 59 ASP B CA 1
ATOM 1507 C C . ASP B 1 59 ? 5.906 -20.062 1.085 1 98.81 59 ASP B C 1
ATOM 1509 O O . ASP B 1 59 ? 5.352 -19.688 2.115 1 98.81 59 ASP B O 1
ATOM 1513 N N . LEU B 1 60 ? 5.914 -19.375 -0.004 1 98.88 60 LEU B N 1
ATOM 1514 C CA . LEU B 1 60 ? 5.195 -18.109 -0.101 1 98.88 60 LEU B CA 1
ATOM 1515 C C . LEU B 1 60 ? 3.701 -18.312 0.117 1 98.88 60 LEU B C 1
ATOM 1517 O O . LEU B 1 60 ? 3.104 -19.219 -0.467 1 98.88 60 LEU B O 1
ATOM 1521 N N . HIS B 1 61 ? 3.1 -17.547 0.985 1 98.94 61 HIS B N 1
ATOM 1522 C CA . HIS B 1 61 ? 1.68 -17.625 1.308 1 98.94 61 HIS B CA 1
ATOM 1523 C C . HIS B 1 61 ? 1.066 -16.234 1.433 1 98.94 61 HIS B C 1
ATOM 1525 O O . HIS B 1 61 ? 1.571 -15.398 2.18 1 98.94 61 HIS B O 1
ATOM 1531 N N . PHE B 1 62 ? 0.014 -16.016 0.695 1 98.88 62 PHE B N 1
ATOM 1532 C CA . PHE B 1 62 ? -0.705 -14.742 0.723 1 98.88 62 PHE B CA 1
ATOM 1533 C C . PHE B 1 62 ? -1.667 -14.688 1.904 1 98.88 62 PHE B C 1
ATOM 1535 O O . PHE B 1 62 ? -2.713 -15.344 1.888 1 98.88 62 PHE B O 1
ATOM 1542 N N . VAL B 1 63 ? -1.348 -13.891 2.916 1 98.88 63 VAL B N 1
ATOM 1543 C CA . VAL B 1 63 ? -2.182 -13.758 4.105 1 98.88 63 VAL B CA 1
ATOM 1544 C C . VAL B 1 63 ? -2.771 -12.352 4.172 1 98.88 63 VAL B C 1
ATOM 1546 O O . VAL B 1 63 ? -2.047 -11.375 4.391 1 98.88 63 VAL B O 1
ATOM 1549 N N . PRO B 1 64 ? -4.043 -12.195 3.957 1 98.75 64 PRO B N 1
ATOM 1550 C CA . PRO B 1 64 ? -4.641 -10.867 4.074 1 98.75 64 PRO B CA 1
ATOM 1551 C C . PRO B 1 64 ? -4.773 -10.398 5.52 1 98.75 64 PRO B C 1
ATOM 1553 O O . PRO B 1 64 ? -5.543 -10.984 6.293 1 98.75 64 PRO B O 1
ATOM 1556 N N . GLN B 1 65 ? -4.082 -9.359 5.883 1 98.56 65 GLN B N 1
ATOM 1557 C CA . GLN B 1 65 ? -4.152 -8.82 7.234 1 98.56 65 GLN B CA 1
ATOM 1558 C C . GLN B 1 65 ? -5.246 -7.758 7.344 1 98.56 65 GLN B C 1
ATOM 1560 O O . GLN B 1 65 ? -5.879 -7.617 8.391 1 98.56 65 GLN B O 1
ATOM 1565 N N . LEU B 1 66 ? -5.391 -6.945 6.344 1 98.38 66 LEU B N 1
ATOM 1566 C CA . LEU B 1 66 ? -6.465 -5.973 6.184 1 98.38 66 LEU B CA 1
ATOM 1567 C C . LEU B 1 66 ? -7.109 -6.098 4.805 1 98.38 66 LEU B C 1
ATOM 1569 O O . LEU B 1 66 ? -6.418 -6.305 3.809 1 98.38 66 LEU B O 1
ATOM 1573 N N . LEU B 1 67 ? -8.359 -6.086 4.805 1 98.5 67 LEU B N 1
ATOM 1574 C CA . LEU B 1 67 ? -9.109 -6.281 3.566 1 98.5 67 LEU B CA 1
ATOM 1575 C C . LEU B 1 67 ? -10.352 -5.398 3.539 1 98.5 67 LEU B C 1
ATOM 1577 O O . LEU B 1 67 ? -11.211 -5.508 4.414 1 98.5 67 LEU B O 1
ATOM 1581 N N . LEU B 1 68 ? -10.383 -4.445 2.623 1 98.25 68 LEU B N 1
ATOM 1582 C CA . LEU B 1 68 ? -11.539 -3.596 2.367 1 98.25 68 LEU B CA 1
ATOM 1583 C C . LEU B 1 68 ? -12.047 -3.785 0.941 1 98.25 68 LEU B C 1
ATOM 1585 O O . LEU B 1 68 ? -11.258 -4.02 0.023 1 98.25 68 LEU B O 1
ATOM 1589 N N . ALA B 1 69 ? -13.344 -3.709 0.773 1 97.75 69 ALA B N 1
ATOM 1590 C CA . ALA B 1 69 ? -13.945 -3.816 -0.556 1 97.75 69 ALA B CA 1
ATOM 1591 C C . ALA B 1 69 ? -15.156 -2.896 -0.69 1 97.75 69 ALA B C 1
ATOM 1593 O O . ALA B 1 69 ? -15.812 -2.582 0.302 1 97.75 69 ALA B O 1
ATOM 1594 N N . ASP B 1 70 ? -15.305 -2.361 -1.832 1 95.38 70 ASP B N 1
ATOM 1595 C CA . ASP B 1 70 ? -16.578 -1.747 -2.205 1 95.38 70 ASP B CA 1
ATOM 1596 C C . ASP B 1 70 ? -17.172 -2.422 -3.441 1 95.38 70 ASP B C 1
ATOM 1598 O O . ASP B 1 70 ? -17.031 -3.633 -3.621 1 95.38 70 ASP B O 1
ATOM 1602 N N . ALA B 1 71 ? -17.938 -1.76 -4.195 1 94 71 ALA B N 1
ATOM 1603 C CA . ALA B 1 71 ? -18.703 -2.396 -5.262 1 94 71 ALA B CA 1
ATOM 1604 C C . ALA B 1 71 ? -17.781 -2.939 -6.355 1 94 71 ALA B C 1
ATOM 1606 O O . ALA B 1 71 ? -18.078 -3.971 -6.961 1 94 71 ALA B O 1
ATOM 1607 N N . ASP B 1 72 ? -16.609 -2.252 -6.562 1 96.94 72 ASP B N 1
ATOM 1608 C CA . ASP B 1 72 ? -15.828 -2.67 -7.723 1 96.94 72 ASP B CA 1
ATOM 1609 C C . ASP B 1 72 ? -14.328 -2.629 -7.418 1 96.94 72 ASP B C 1
ATOM 1611 O O . ASP B 1 72 ? -13.508 -2.648 -8.336 1 96.94 72 ASP B O 1
ATOM 1615 N N . ALA B 1 73 ? -14 -2.514 -6.141 1 98.38 73 ALA B N 1
ATOM 1616 C CA . ALA B 1 73 ? -12.578 -2.434 -5.805 1 98.38 73 ALA B CA 1
ATOM 1617 C C . ALA B 1 73 ? -12.281 -3.176 -4.504 1 98.38 73 ALA B C 1
ATOM 1619 O O . ALA B 1 73 ? -13.1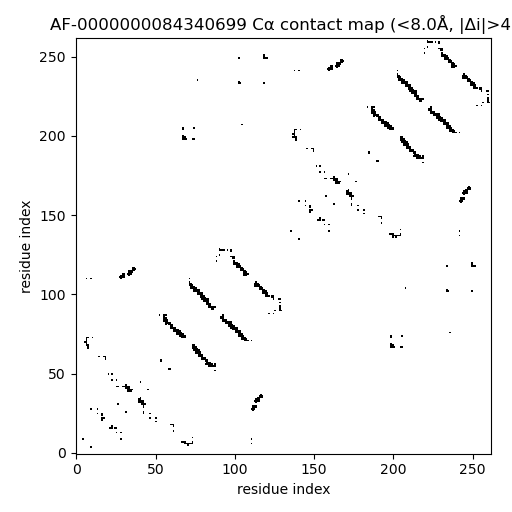64 -3.332 -3.656 1 98.38 73 ALA B O 1
ATOM 1620 N N . VAL B 1 74 ? -11.102 -3.658 -4.41 1 98.69 74 VAL B N 1
ATOM 1621 C CA . VAL B 1 74 ? -10.562 -4.285 -3.203 1 98.69 74 VAL B CA 1
ATOM 1622 C C . VAL B 1 74 ? -9.234 -3.639 -2.83 1 98.69 74 VAL B C 1
ATOM 1624 O O . VAL B 1 74 ? -8.414 -3.344 -3.703 1 98.69 74 VAL B O 1
ATOM 1627 N N . ALA B 1 75 ? -9.047 -3.334 -1.623 1 98.88 75 ALA B N 1
ATOM 1628 C CA . ALA B 1 75 ? -7.758 -2.988 -1.023 1 98.88 75 ALA B CA 1
ATOM 1629 C C . ALA B 1 75 ? -7.34 -4.023 0.015 1 98.88 75 ALA B C 1
ATOM 1631 O O . ALA B 1 75 ? -8.141 -4.414 0.871 1 98.88 75 ALA B O 1
ATOM 1632 N N . CYS B 1 76 ? -6.059 -4.438 -0.082 1 98.94 76 CYS B N 1
ATOM 1633 C CA . CYS B 1 76 ? -5.621 -5.492 0.824 1 98.94 76 CYS B CA 1
ATOM 1634 C C . CYS B 1 76 ? -4.176 -5.27 1.261 1 98.94 76 CYS B C 1
ATOM 1636 O O . CYS B 1 76 ? -3.322 -4.922 0.443 1 98.94 76 CYS B O 1
ATOM 1638 N N . ARG B 1 77 ? -3.896 -5.309 2.533 1 98.94 77 ARG B N 1
ATOM 1639 C CA . ARG B 1 77 ? -2.545 -5.512 3.049 1 98.94 77 ARG B CA 1
ATOM 1640 C C . ARG B 1 77 ? -2.24 -6.996 3.221 1 98.94 77 ARG B C 1
ATOM 1642 O O . ARG B 1 77 ? -2.814 -7.656 4.086 1 98.94 77 ARG B O 1
ATOM 1649 N N . LEU B 1 78 ? -1.363 -7.496 2.346 1 98.94 78 LEU B N 1
ATOM 1650 C CA . LEU B 1 78 ? -0.898 -8.875 2.42 1 98.94 78 LEU B CA 1
ATOM 1651 C C . LEU B 1 78 ? 0.385 -8.977 3.236 1 98.94 78 LEU B C 1
ATOM 1653 O O . LEU B 1 78 ? 1.271 -8.125 3.113 1 98.94 78 LEU B O 1
ATOM 1657 N N . TRP B 1 79 ? 0.428 -9.93 4.09 1 98.81 79 TRP B N 1
ATOM 1658 C CA . TRP B 1 79 ? 1.624 -10.211 4.875 1 98.81 79 TRP B CA 1
ATOM 1659 C C . TRP B 1 79 ? 2.264 -11.523 4.438 1 98.81 79 TRP B C 1
ATOM 1661 O O . TRP B 1 79 ? 1.565 -12.516 4.211 1 98.81 79 TRP B O 1
ATOM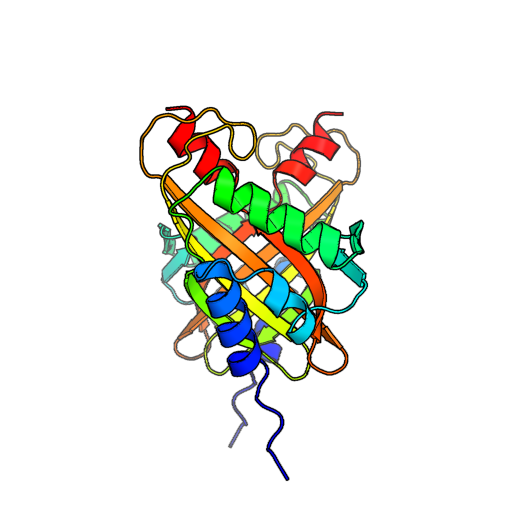 1671 N N . PHE B 1 80 ? 3.537 -11.469 4.281 1 98.88 80 PHE B N 1
ATOM 1672 C CA . PHE B 1 80 ? 4.301 -12.641 3.881 1 98.88 80 PHE B CA 1
ATOM 1673 C C . PHE B 1 80 ? 5.34 -13 4.941 1 98.88 80 PHE B C 1
ATOM 1675 O O . PHE B 1 80 ? 6.023 -12.117 5.465 1 98.88 80 PHE B O 1
ATOM 1682 N N . THR B 1 81 ? 5.449 -14.195 5.336 1 98.81 81 THR B N 1
ATOM 1683 C CA . THR B 1 81 ? 6.543 -14.852 6.047 1 98.81 81 THR B CA 1
ATOM 1684 C C . THR B 1 81 ? 7.043 -16.062 5.27 1 98.81 81 THR B C 1
ATOM 1686 O O . THR B 1 81 ? 6.324 -17.062 5.129 1 98.81 81 THR B O 1
ATOM 1689 N N . CYS B 1 82 ? 8.18 -15.953 4.715 1 98.81 82 CYS B N 1
ATOM 1690 C CA . CYS B 1 82 ? 8.57 -16.938 3.719 1 98.81 82 CYS B CA 1
ATOM 1691 C C . CYS B 1 82 ? 10.094 -17.031 3.611 1 98.81 82 CYS B C 1
ATOM 1693 O O . CYS B 1 82 ? 10.812 -16.25 4.227 1 98.81 82 CYS B O 1
ATOM 1695 N N . THR B 1 83 ? 10.594 -17.984 2.873 1 98.75 83 THR B N 1
ATOM 1696 C CA . THR B 1 83 ? 12.016 -18.281 2.74 1 98.75 83 THR B CA 1
ATOM 1697 C C . THR B 1 83 ? 12.422 -18.328 1.27 1 98.75 83 THR B C 1
ATOM 1699 O O . THR B 1 83 ? 12.32 -19.375 0.629 1 98.75 83 THR B O 1
ATOM 1702 N N . PRO B 1 84 ? 12.961 -17.25 0.764 1 98.56 84 PRO B N 1
ATOM 1703 C CA . PRO B 1 84 ? 13.422 -17.281 -0.625 1 98.56 84 PRO B CA 1
ATOM 1704 C C . PRO B 1 84 ? 14.5 -18.344 -0.866 1 98.56 84 PRO B C 1
ATOM 1706 O O . PRO B 1 84 ? 15.391 -18.516 -0.032 1 98.56 84 PRO B O 1
ATOM 1709 N N . THR B 1 85 ? 14.367 -19 -2.004 1 98.38 85 THR B N 1
ATOM 1710 C CA . THR B 1 85 ? 15.336 -20.031 -2.342 1 98.38 85 THR B CA 1
ATOM 1711 C C . THR B 1 85 ? 16.125 -19.641 -3.582 1 98.38 85 THR B C 1
ATOM 1713 O O . THR B 1 85 ? 17.125 -20.297 -3.922 1 98.38 85 THR B O 1
ATOM 1716 N N . SER B 1 86 ? 15.797 -18.688 -4.301 1 97.88 86 SER B N 1
ATOM 1717 C CA . SER B 1 86 ? 16.5 -18.047 -5.41 1 97.88 86 SER B CA 1
ATOM 1718 C C . SER B 1 86 ? 16.406 -16.531 -5.336 1 97.88 86 SER B C 1
ATOM 1720 O O . SER B 1 86 ? 15.836 -15.984 -4.387 1 97.88 86 SER B O 1
ATOM 1722 N N . THR B 1 87 ? 17.031 -15.852 -6.266 1 97.19 87 THR B N 1
ATOM 1723 C CA . THR B 1 87 ? 17 -14.398 -6.262 1 97.19 87 THR B CA 1
ATOM 1724 C C . THR B 1 87 ? 15.562 -13.883 -6.148 1 97.19 87 THR B C 1
ATOM 1726 O O . THR B 1 87 ? 14.672 -14.359 -6.852 1 97.19 87 THR B O 1
ATOM 1729 N N . PHE B 1 88 ? 15.398 -13.016 -5.223 1 96.56 88 PHE B N 1
ATOM 1730 C CA . PHE B 1 88 ? 14.078 -12.484 -4.891 1 96.56 88 PHE B CA 1
ATOM 1731 C C . PHE B 1 88 ? 14.125 -10.969 -4.742 1 96.56 88 PHE B C 1
ATOM 1733 O O . PHE B 1 88 ? 14.766 -10.453 -3.826 1 96.56 88 PHE B O 1
ATOM 1740 N N . PHE B 1 89 ? 13.516 -10.234 -5.668 1 95.19 89 PHE B N 1
ATOM 1741 C CA . PHE B 1 89 ? 13.516 -8.781 -5.754 1 95.19 89 PHE B CA 1
ATOM 1742 C C . PHE B 1 89 ? 14.945 -8.242 -5.738 1 95.19 89 PHE B C 1
ATOM 1744 O O . PHE B 1 89 ? 15.25 -7.301 -5 1 95.19 89 PHE B O 1
ATOM 1751 N N . GLY B 1 90 ? 15.719 -8.953 -6.469 1 94.69 90 GLY B N 1
ATOM 1752 C CA . GLY B 1 90 ? 17.078 -8.484 -6.691 1 94.69 90 GLY B CA 1
ATOM 1753 C C . GLY B 1 90 ? 18.047 -8.906 -5.598 1 94.69 90 GLY B C 1
ATOM 1754 O O . GLY B 1 90 ? 19.219 -8.555 -5.637 1 94.69 90 GLY B O 1
ATOM 1755 N N . CYS B 1 91 ? 17.625 -9.695 -4.613 1 96.88 91 CYS B N 1
ATOM 1756 C CA . CYS B 1 91 ? 18.469 -10.109 -3.494 1 96.88 91 CYS B CA 1
ATOM 1757 C C . CYS B 1 91 ? 18.734 -11.609 -3.541 1 96.88 91 CYS B C 1
ATOM 1759 O O . CYS B 1 91 ? 17.828 -12.398 -3.814 1 96.88 91 CYS B O 1
ATOM 1761 N N . ALA B 1 92 ? 19.891 -12.055 -3.248 1 97.31 92 ALA B N 1
ATOM 1762 C CA . ALA B 1 92 ? 20.25 -13.469 -3.174 1 97.31 92 ALA B CA 1
ATOM 1763 C C . ALA B 1 92 ? 19.609 -14.133 -1.958 1 97.31 92 ALA B C 1
ATOM 1765 O O . ALA B 1 92 ? 19.438 -13.492 -0.915 1 97.31 92 ALA B O 1
ATOM 1766 N N . PRO B 1 93 ? 19.297 -15.367 -2.125 1 97.38 93 PRO B N 1
ATOM 1767 C CA . PRO B 1 93 ? 18.781 -16.062 -0.953 1 97.38 93 PRO B CA 1
ATOM 1768 C C . PRO B 1 93 ? 19.812 -16.25 0.148 1 97.38 93 PRO B C 1
ATOM 1770 O O . PRO B 1 93 ? 21.016 -16.359 -0.139 1 97.38 93 PRO B O 1
ATOM 1773 N N . THR B 1 94 ? 19.375 -16.359 1.351 1 97.38 94 THR B N 1
ATOM 1774 C CA . THR B 1 94 ? 20.266 -16.516 2.498 1 97.38 94 THR B CA 1
ATOM 1775 C C . THR B 1 94 ? 19.922 -17.797 3.268 1 97.38 94 THR B C 1
ATOM 1777 O O . THR B 1 94 ? 20.656 -18.203 4.164 1 97.38 94 THR B O 1
ATOM 1780 N N . GLY B 1 95 ? 18.781 -18.375 2.928 1 96.31 95 GLY B N 1
ATOM 1781 C CA . GLY B 1 95 ? 18.281 -19.516 3.682 1 96.31 95 GLY B CA 1
ATOM 1782 C C . GLY B 1 95 ? 17.453 -19.109 4.887 1 96.31 95 GLY B C 1
ATOM 1783 O O . GLY B 1 95 ? 16.844 -19.969 5.547 1 96.31 95 GLY B O 1
ATOM 1784 N N . ARG B 1 96 ? 17.328 -17.844 5.195 1 96.69 96 ARG B N 1
ATOM 1785 C CA . ARG B 1 96 ? 16.562 -17.359 6.344 1 96.69 96 ARG B CA 1
ATOM 1786 C C . ARG B 1 96 ? 15.148 -16.969 5.934 1 96.69 96 ARG B C 1
ATOM 1788 O O . ARG B 1 96 ? 14.906 -16.578 4.793 1 96.69 96 ARG B O 1
ATOM 1795 N N . GLN B 1 97 ? 14.266 -17.125 6.844 1 98.38 97 GLN B N 1
ATOM 1796 C CA . GLN B 1 97 ? 12.906 -16.641 6.656 1 98.38 97 GLN B CA 1
ATOM 1797 C C . GLN B 1 97 ? 12.844 -15.109 6.762 1 98.38 97 GLN B C 1
ATOM 1799 O O . GLN B 1 97 ? 13.492 -14.523 7.633 1 98.38 97 GLN B O 1
ATOM 1804 N N . ILE B 1 98 ? 12.141 -14.5 5.887 1 98.62 98 ILE B N 1
ATOM 1805 C CA . ILE B 1 98 ? 11.93 -13.055 5.926 1 98.62 98 ILE B CA 1
ATOM 1806 C C . ILE B 1 98 ? 10.438 -12.75 6.02 1 98.62 98 ILE B C 1
ATOM 1808 O O . ILE B 1 98 ? 9.602 -13.633 5.793 1 98.62 98 ILE B O 1
ATOM 1812 N N . ALA B 1 99 ? 10.109 -11.586 6.414 1 98.75 99 ALA B N 1
ATOM 1813 C CA . ALA B 1 99 ? 8.734 -11.102 6.484 1 98.75 99 ALA B CA 1
ATOM 1814 C C . ALA B 1 99 ? 8.602 -9.719 5.855 1 98.75 99 ALA B C 1
ATOM 1816 O O . ALA B 1 99 ? 9.469 -8.867 6.035 1 98.75 99 ALA B O 1
ATOM 1817 N N . PHE B 1 100 ? 7.555 -9.508 5.121 1 98.56 100 PHE B N 1
ATOM 1818 C CA . PHE B 1 100 ? 7.336 -8.211 4.484 1 98.56 100 PHE B CA 1
ATOM 1819 C C . PHE B 1 100 ? 5.875 -8.039 4.09 1 98.56 100 PHE B C 1
ATOM 1821 O O . PHE B 1 100 ? 5.109 -9.008 4.098 1 98.56 100 PHE B O 1
ATOM 1828 N N . ALA B 1 101 ? 5.512 -6.832 3.75 1 98.88 101 ALA B N 1
ATOM 1829 C CA . ALA B 1 101 ? 4.141 -6.52 3.361 1 98.88 101 ALA B CA 1
ATOM 1830 C C . ALA B 1 101 ? 4.055 -6.18 1.876 1 98.88 101 ALA B C 1
ATOM 1832 O O . ALA B 1 101 ? 5.012 -5.664 1.296 1 98.88 101 ALA B O 1
ATOM 1833 N N . GLU B 1 102 ? 2.982 -6.465 1.309 1 98.88 102 GLU B N 1
ATOM 1834 C CA . GLU B 1 102 ? 2.471 -5.906 0.061 1 98.88 102 GLU B CA 1
ATOM 1835 C C . GLU B 1 102 ? 1.17 -5.141 0.292 1 98.88 102 GLU B C 1
ATOM 1837 O O . GLU B 1 102 ? 0.246 -5.656 0.925 1 98.88 102 GLU B O 1
ATOM 1842 N N . HIS B 1 103 ? 1.065 -3.932 -0.059 1 98.94 103 HIS B N 1
ATOM 1843 C CA . HIS B 1 103 ? -0.19 -3.193 -0.146 1 98.94 103 HIS B CA 1
ATOM 1844 C C . HIS B 1 103 ? -0.701 -3.145 -1.582 1 98.94 103 HIS B C 1
ATOM 1846 O O . HIS B 1 103 ? -0.04 -2.586 -2.461 1 98.94 103 HIS B O 1
ATOM 1852 N N . VAL B 1 104 ? -1.899 -3.65 -1.797 1 98.94 104 VAL B N 1
ATOM 1853 C CA . VAL B 1 104 ? -2.334 -3.854 -3.176 1 98.94 104 VAL B CA 1
ATOM 1854 C C . VAL B 1 104 ? -3.797 -3.441 -3.32 1 98.94 104 VAL B C 1
ATOM 1856 O O . VAL B 1 104 ? -4.617 -3.715 -2.441 1 98.94 104 VAL B O 1
ATOM 1859 N N . PHE B 1 105 ? -4.137 -2.742 -4.383 1 98.94 105 PHE B N 1
ATOM 1860 C CA . PHE B 1 105 ? -5.484 -2.377 -4.801 1 98.94 105 PHE B CA 1
ATOM 1861 C C . PHE B 1 105 ? -5.871 -3.113 -6.078 1 98.94 105 PHE B C 1
ATOM 1863 O O . PHE B 1 105 ? -5.051 -3.268 -6.984 1 98.94 105 PHE B O 1
ATOM 1870 N N . TYR B 1 106 ? -7.098 -3.535 -6.16 1 98.88 106 TYR B N 1
ATOM 1871 C CA . TYR B 1 106 ? -7.676 -4.184 -7.332 1 98.88 106 TYR B CA 1
ATOM 1872 C C . TYR B 1 106 ? -8.914 -3.439 -7.812 1 98.88 106 TYR B C 1
ATOM 1874 O O . TYR B 1 106 ? -9.742 -3.014 -7 1 98.88 106 TYR B O 1
ATOM 1882 N N . ARG B 1 107 ? -9.047 -3.295 -9.094 1 98.62 107 ARG B N 1
ATOM 1883 C CA . ARG B 1 107 ? -10.328 -2.947 -9.695 1 98.62 107 ARG B CA 1
ATOM 1884 C C . ARG B 1 107 ? -10.93 -4.141 -10.422 1 98.62 107 ARG B C 1
ATOM 1886 O O . ARG B 1 107 ? -10.219 -4.883 -11.102 1 98.62 107 ARG B O 1
ATOM 1893 N N . PHE B 1 108 ? -12.219 -4.293 -10.211 1 98.31 108 PHE B N 1
ATOM 1894 C CA . PHE B 1 108 ? -12.969 -5.383 -10.812 1 98.31 108 PHE B CA 1
ATOM 1895 C C . PHE B 1 108 ? -13.922 -4.855 -11.875 1 98.31 108 PHE B C 1
ATOM 1897 O O . PHE B 1 108 ? -14.523 -3.791 -11.711 1 98.31 108 PHE B O 1
ATOM 1904 N N . THR B 1 109 ? -14.016 -5.477 -12.914 1 97.69 109 THR B N 1
ATOM 1905 C CA . THR B 1 109 ? -15.055 -5.316 -13.93 1 97.69 109 THR B CA 1
ATOM 1906 C C . THR B 1 109 ? -15.797 -6.629 -14.148 1 97.69 109 THR B C 1
ATOM 1908 O O . THR B 1 109 ? -15.188 -7.66 -14.414 1 97.69 109 THR B O 1
ATOM 1911 N N . ASP B 1 110 ? -17.109 -6.609 -13.906 1 94.75 110 ASP B N 1
ATOM 1912 C CA . ASP B 1 110 ? -17.953 -7.797 -14.062 1 94.75 110 ASP B CA 1
ATOM 1913 C C . ASP B 1 110 ? -17.453 -8.945 -13.188 1 94.75 110 ASP B C 1
ATOM 1915 O O . ASP B 1 110 ? -17.297 -10.07 -13.664 1 94.75 110 ASP B O 1
ATOM 1919 N N . GLY B 1 111 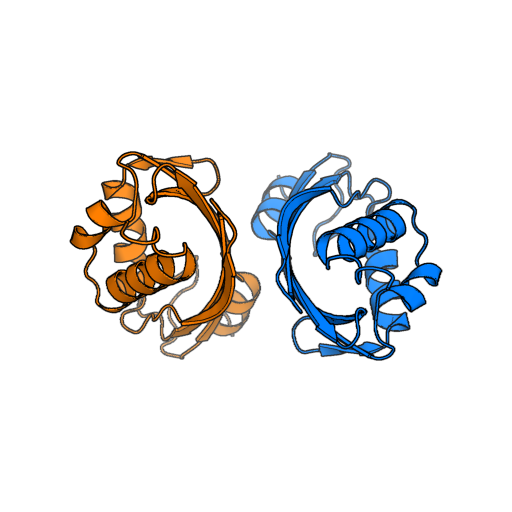? -16.984 -8.594 -12.023 1 94.81 111 GLY B N 1
ATOM 1920 C CA . GLY B 1 111 ? -16.656 -9.578 -11.008 1 94.81 111 GLY B CA 1
ATOM 1921 C C . GLY B 1 111 ? -15.258 -10.148 -11.164 1 94.81 111 GLY B C 1
ATOM 1922 O O . GLY B 1 111 ? -14.844 -11.023 -10.398 1 94.81 111 GLY B O 1
ATOM 1923 N N . ARG B 1 112 ? -14.492 -9.648 -12.141 1 98.19 112 ARG B N 1
ATOM 1924 C CA . ARG B 1 112 ? -13.141 -10.156 -12.367 1 98.19 112 ARG B CA 1
ATOM 1925 C C . ARG B 1 112 ? -12.117 -9.023 -12.312 1 98.19 112 ARG B C 1
ATOM 1927 O O . ARG B 1 112 ? -12.445 -7.867 -12.602 1 98.19 112 ARG B O 1
ATOM 1934 N N . ILE B 1 113 ? -10.938 -9.352 -11.961 1 98.81 113 ILE B N 1
ATOM 1935 C CA . ILE B 1 113 ? -9.867 -8.375 -11.797 1 98.81 113 ILE B CA 1
ATOM 1936 C C . ILE B 1 113 ? -9.477 -7.805 -13.156 1 98.81 113 ILE B C 1
ATOM 1938 O O . ILE B 1 113 ? -9.156 -8.555 -14.086 1 98.81 113 ILE B O 1
ATOM 1942 N N . ALA B 1 114 ? -9.492 -6.508 -13.258 1 98.81 114 ALA B N 1
ATOM 1943 C CA . ALA B 1 114 ? -9.117 -5.82 -14.484 1 98.81 114 ALA B CA 1
ATOM 1944 C C . ALA B 1 114 ? -7.898 -4.934 -14.273 1 98.81 114 ALA B C 1
ATOM 1946 O O . ALA B 1 114 ? -7.238 -4.523 -15.234 1 98.81 114 ALA B O 1
ATOM 1947 N N . GLN B 1 115 ? -7.617 -4.594 -13.047 1 98.94 115 GLN B N 1
ATOM 1948 C CA . GLN B 1 115 ? -6.477 -3.756 -12.703 1 98.94 115 GLN B CA 1
ATOM 1949 C C . GLN B 1 115 ? -5.91 -4.129 -11.336 1 98.94 115 GLN B C 1
ATOM 1951 O O . GLN B 1 115 ? -6.668 -4.375 -10.391 1 98.94 115 GLN B O 1
ATOM 1956 N N . VAL B 1 116 ? -4.594 -4.152 -11.258 1 98.94 116 VAL B N 1
ATOM 1957 C CA . VAL B 1 116 ? -3.871 -4.363 -10.008 1 98.94 116 VAL B CA 1
ATOM 1958 C C . VAL B 1 116 ? -2.836 -3.26 -9.812 1 98.94 116 VAL B C 1
ATOM 1960 O O . VAL B 1 116 ? -2.033 -2.988 -10.711 1 98.94 116 VAL B O 1
ATOM 1963 N N . LEU B 1 117 ? -2.9 -2.545 -8.766 1 98.88 117 LEU B N 1
ATOM 1964 C CA . LEU B 1 117 ? -1.872 -1.628 -8.289 1 98.88 117 LEU B CA 1
ATOM 1965 C C . LEU B 1 117 ? -1.209 -2.162 -7.027 1 98.88 117 LEU B C 1
ATOM 1967 O O . LEU B 1 117 ? -1.817 -2.162 -5.953 1 98.88 117 LEU B O 1
ATOM 1971 N N . SER B 1 118 ? 0.005 -2.592 -7.188 1 98.81 118 SER B N 1
ATOM 1972 C CA . SER B 1 118 ? 0.711 -3.307 -6.129 1 98.81 118 SER B CA 1
ATOM 1973 C C . SER B 1 118 ? 1.95 -2.541 -5.68 1 98.81 118 SER B C 1
ATOM 1975 O O . SER B 1 118 ? 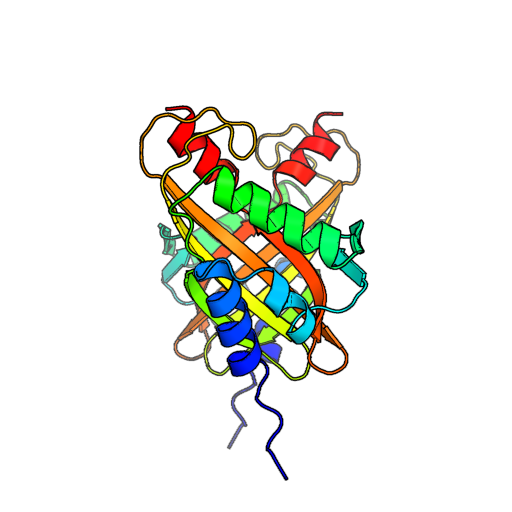2.676 -1.982 -6.504 1 98.81 118 SER B O 1
ATOM 1977 N N . LEU B 1 119 ? 2.174 -2.461 -4.414 1 98.75 119 LEU B N 1
ATOM 1978 C CA . LEU B 1 119 ? 3.406 -1.968 -3.809 1 98.75 119 LEU B CA 1
ATOM 1979 C C . LEU B 1 119 ? 3.943 -2.959 -2.783 1 98.75 119 LEU B C 1
ATOM 1981 O O . LEU B 1 119 ? 3.215 -3.383 -1.881 1 98.75 119 LEU B O 1
ATOM 1985 N N . ILE B 1 120 ? 5.184 -3.32 -2.895 1 98.56 120 ILE B N 1
ATOM 1986 C CA . ILE B 1 120 ? 5.848 -4.262 -1.999 1 98.56 120 ILE B CA 1
ATOM 1987 C C . ILE B 1 120 ? 6.91 -3.535 -1.181 1 98.56 120 ILE B C 1
ATOM 1989 O O . ILE B 1 120 ? 7.613 -2.664 -1.699 1 98.56 120 ILE B O 1
ATOM 1993 N N . ASP B 1 121 ? 7.055 -3.92 0.087 1 97.81 121 ASP B N 1
ATOM 1994 C CA . ASP B 1 121 ? 8.062 -3.34 0.964 1 97.81 121 ASP B CA 1
ATOM 1995 C C . ASP B 1 121 ? 9.453 -3.893 0.645 1 97.81 121 ASP B C 1
ATOM 1997 O O . ASP B 1 121 ? 10 -4.695 1.406 1 97.81 121 ASP B O 1
ATOM 2001 N N . ARG B 1 122 ? 10.031 -3.352 -0.402 1 95.75 122 ARG B N 1
ATOM 2002 C CA . ARG B 1 122 ? 11.312 -3.867 -0.87 1 95.75 122 ARG B CA 1
ATOM 2003 C C . ARG B 1 122 ? 12.438 -3.486 0.086 1 95.75 122 ARG B C 1
ATOM 2005 O O . ARG B 1 122 ? 13.438 -4.207 0.2 1 95.75 122 ARG B O 1
ATOM 2012 N N . THR B 1 123 ? 12.312 -2.381 0.719 1 93.94 123 THR B N 1
ATOM 2013 C CA . THR B 1 123 ? 13.305 -1.963 1.704 1 93.94 123 THR B CA 1
ATOM 2014 C C . THR B 1 123 ? 13.406 -2.98 2.836 1 93.94 123 THR B C 1
ATOM 2016 O O . THR B 1 123 ? 14.508 -3.34 3.26 1 93.94 123 THR B O 1
ATOM 2019 N N . ALA B 1 124 ? 12.219 -3.439 3.318 1 96.38 124 ALA B N 1
ATOM 2020 C CA . ALA B 1 124 ? 12.211 -4.449 4.371 1 96.38 124 ALA B CA 1
ATOM 2021 C C . ALA B 1 124 ? 12.852 -5.75 3.889 1 96.38 124 ALA B C 1
ATOM 2023 O O . ALA B 1 124 ? 13.602 -6.391 4.625 1 96.38 124 ALA B O 1
ATOM 2024 N N . ILE B 1 125 ? 12.547 -6.152 2.646 1 97.38 125 ILE B N 1
ATOM 2025 C CA . ILE B 1 125 ? 13.117 -7.363 2.062 1 97.38 125 ILE B CA 1
ATOM 2026 C C . ILE B 1 125 ? 14.641 -7.242 2.004 1 97.38 125 ILE B C 1
ATOM 2028 O O . ILE B 1 125 ? 15.359 -8.117 2.5 1 97.38 125 ILE B O 1
ATOM 2032 N N . ALA B 1 126 ? 15.078 -6.148 1.429 1 95.56 126 ALA B N 1
ATOM 2033 C CA . ALA B 1 126 ? 16.516 -5.941 1.274 1 95.56 126 ALA B CA 1
ATOM 2034 C C . ALA B 1 126 ? 17.219 -5.945 2.629 1 95.56 126 ALA B C 1
ATOM 2036 O O . ALA B 1 126 ? 18.281 -6.547 2.777 1 95.56 126 ALA B O 1
ATOM 2037 N N . ALA B 1 127 ? 16.656 -5.285 3.574 1 96.06 127 ALA B N 1
ATOM 2038 C CA . ALA B 1 127 ? 17.25 -5.207 4.906 1 96.06 127 ALA B CA 1
ATOM 2039 C C . ALA B 1 127 ? 17.422 -6.598 5.516 1 96.06 127 ALA B C 1
ATOM 2041 O O . ALA B 1 127 ? 18.391 -6.859 6.227 1 96.06 127 ALA B O 1
ATOM 2042 N N . GLN B 1 128 ? 16.469 -7.469 5.301 1 97.75 128 GLN B N 1
ATOM 2043 C CA . GLN B 1 128 ? 16.469 -8.797 5.91 1 97.75 128 GLN B CA 1
ATOM 2044 C C . GLN B 1 128 ? 17.375 -9.758 5.141 1 97.75 128 GLN B C 1
ATOM 2046 O O . GLN B 1 128 ? 17.891 -10.719 5.715 1 97.75 128 GLN B O 1
ATOM 2051 N N . LEU B 1 129 ? 17.641 -9.531 3.844 1 96.31 129 LEU B N 1
ATOM 2052 C CA . LEU B 1 129 ? 18.391 -10.453 3.018 1 96.31 129 LEU B CA 1
ATOM 2053 C C . LEU B 1 129 ? 19.844 -9.984 2.855 1 96.31 129 LEU B C 1
ATOM 2055 O O . LEU B 1 129 ? 20.719 -10.758 2.467 1 96.31 129 LEU B O 1
ATOM 2059 N N . SER B 1 130 ? 20.125 -8.656 2.941 1 87.19 130 SER B N 1
ATOM 2060 C CA . SER B 1 130 ? 21.469 -8.141 2.805 1 87.19 130 SER B CA 1
ATOM 2061 C C . SER B 1 130 ? 22.219 -8.195 4.133 1 87.19 130 SER B C 1
ATOM 2063 O O . SER B 1 130 ? 23.438 -7.953 4.18 1 87.19 130 SER B O 1
ATOM 2065 N N . GLY B 1 131 ? 21.625 -8.445 5.262 1 67.06 131 GLY B N 1
ATOM 2066 C CA . GLY B 1 131 ? 22.391 -8.57 6.492 1 67.06 131 GLY B CA 1
ATOM 2067 C C . GLY B 1 131 ? 22.922 -9.977 6.727 1 67.06 131 GLY B C 1
ATOM 2068 O O . GLY B 1 131 ? 22.469 -10.93 6.09 1 67.06 131 GLY B O 1
#

Solvent-accessible surface area (backbone atoms only — not comparable to full-atom values): 14115 Å² total; per-residue (Å²): 121,84,70,72,71,54,53,58,58,54,47,52,51,48,46,49,31,59,60,66,66,38,60,78,60,40,71,74,41,36,34,71,49,29,31,51,72,85,38,81,35,42,39,66,56,51,42,49,53,54,50,52,52,38,67,28,14,73,59,55,46,77,38,76,76,42,79,48,56,53,96,46,38,37,38,35,35,31,43,36,66,31,39,39,72,34,70,52,96,88,37,59,50,76,76,53,74,43,61,42,44,34,40,35,39,36,36,41,56,95,82,16,36,38,33,38,44,72,47,64,45,55,67,53,45,47,58,63,50,75,101,122,86,70,73,72,54,53,59,58,54,49,53,52,47,45,49,31,58,60,68,67,37,60,78,59,41,72,74,42,36,35,70,50,31,33,50,71,86,38,81,35,43,39,67,55,51,40,49,52,55,49,50,52,38,67,29,15,71,60,55,46,81,38,75,77,43,78,47,55,54,96,46,38,37,37,36,37,31,43,36,65,30,40,40,72,34,68,52,95,88,35,60,50,77,76,54,76,44,61,42,44,33,39,34,39,37,36,41,57,96,82,15,37,38,32,37,45,70,47,63,45,56,67,52,45,46,59,65,50,73,101

Sequence (262 aa):
MPTDPDLTTTYRAYLSALNDRRFADLTRFVHDTLTYNDELLTRAQYASMIEADTRAVPDLHFVPQLLLADADAVACRLWFTCTPTSTFFGCAPTGRQIAFAEHVFYRFTDGRIAQVLSLIDRTAIAAQLSGMPTDPDLTTTYRAYLSALNDRRFADLTRFVHDTLTYNDELLTRAQYASMIEADTRAVPDLHFVPQLLLADADAVACRLWFTCTPTSTFFGCAPTGRQIAFAEHVFYRFTDGRIAQVLSLIDRTAIAAQLSG

InterPro domains:
  IPR009959 Polyketide cyclase SnoaL-like [PF07366] (9-129)
  IPR009959 Polyketide cyclase SnoaL-like [PTHR38436] (38-129)
  IPR032710 NTF2-like domain superfamily [SSF54427] (6-129)

Organism: Pseudonocardia thermophila (NCBI:txid1848)

Nearest PDB structures (foldseek):
  3ehc-assembly1_A  TM=9.653E-01  e=2.489E-14  Agrobacterium fabrum str. C58
  8r20-assembly1_B  TM=8.243E-01  e=3.954E-10  Micromonospora
  2gey-assembly1_B  TM=7.163E-01  e=1.639E-11  Streptomyces galilaeus
  2gey-assembly3_A  TM=7.138E-01  e=6.301E-11  Streptomyces galilaeus
  2gey-assembly3_C-2  TM=7.180E-01  e=7.122E-11  Streptomyces galilaeus

Foldseek 3Di:
DPPPPFLVVLVVVVLVCLQVLVLVCLVVAADQWAAEQNDIDGSVRVSVVSVVQCVQWVNWHWDFPDWDGDDFKIWTKTKTWTFGPQQDPNFGGDRDTFIWIKIKMFGHDPRHTRYIYIDTPVVRVCVVRVD/DPPPPFLVVLVVVVLVCLQVLVLVCLVVAAPQWAAEQNDIDGSVRVSVVSVVQCVQWVNWHWDFPDWDGDDFKIWTKTKTWTFGPQQDPNFGGDRDTFIWIKIKMFGHDPRHTRYIYIDTPVVRVCVVRVD

Radius of gyration: 19.31 Å; Cα contacts (8 Å, |Δi|>4): 502; chains: 2; bounding box: 54×47×42 Å